Protein AF-A0A8J7TM89-F1 (afdb_monomer_lite)

Sequence (214 aa):
MPKEDEIRRAEAKSESVHSSADGLGSPDIWQQGRDAAKKALTALDDALRPLGDALRAHDQDVLKGPGWAKVALDNEGPSVHKLLAAKPVDSYNCKYYVKACIEGRLPPGDGRHEEIDANYLNAHGYKQLVKGRFEAGDVVLVVNKSGLSPSVYAHAAFVESVLPGSGNIKTLVQKPDAVHPVMRSDLTAFASAYGVTGSQDGKSNFLIVFRKSK

Radius of gyration: 29.87 Å; chains: 1; bounding box: 40×38×122 Å

Secondary structure (DSSP, 8-state):
---S-SGGGTTTSSS------TTS--HHHHHHHHHHHHHHHHHHHHHHHHHHHHHHHHHHHHTTSTTEEE--TTTSSSTHHHHHHTS-GGG--HHHHHHHHHHTSPPSS-SSS----HHHHHHTTEEE-SS----TTPEEEEE--SSSSS-SEEEEEEEEEE-TTT--EEEEEE--SSSS--EEE-HHHHHHHTTB-SS--SSSBEEEEEEE--

pLDDT: mean 80.59, std 17.16, range [37.47, 97.56]

Structure (mmCIF, N/CA/C/O backbone):
data_AF-A0A8J7TM89-F1
#
_entry.id   AF-A0A8J7TM89-F1
#
loop_
_atom_site.group_PDB
_atom_site.id
_atom_site.type_symbol
_atom_site.label_atom_id
_atom_site.label_alt_id
_atom_site.label_comp_id
_atom_site.label_asym_id
_atom_site.label_entity_id
_atom_site.label_seq_id
_atom_site.pdbx_PDB_ins_code
_atom_site.Cartn_x
_atom_site.Cartn_y
_atom_site.Cartn_z
_atom_site.occupancy
_atom_site.B_iso_or_equiv
_atom_site.auth_seq_id
_atom_site.auth_comp_id
_atom_site.auth_asym_id
_atom_site.auth_atom_id
_atom_site.pdbx_PDB_model_num
ATOM 1 N N . MET A 1 1 ? -8.960 3.789 -99.752 1.00 49.53 1 MET A N 1
ATOM 2 C CA . MET A 1 1 ? -7.962 2.824 -99.227 1.00 49.53 1 MET A CA 1
ATOM 3 C C . MET A 1 1 ? -6.590 3.367 -99.597 1.00 49.53 1 MET A C 1
ATOM 5 O O . MET A 1 1 ? -6.421 3.667 -100.773 1.00 49.53 1 MET A O 1
ATOM 9 N N . PRO A 1 2 ? -5.709 3.659 -98.630 1.00 43.00 2 PRO A N 1
ATOM 10 C CA . PRO A 1 2 ? -5.098 2.700 -97.698 1.00 43.00 2 PRO A CA 1
ATOM 11 C C . PRO A 1 2 ? -5.741 2.796 -96.301 1.00 43.00 2 PRO A C 1
ATOM 13 O O . PRO A 1 2 ? -6.201 3.869 -95.937 1.00 43.00 2 PRO A O 1
ATOM 16 N N . LYS A 1 3 ? -6.084 1.703 -95.601 1.00 43.91 3 LYS A N 1
ATOM 17 C CA . LYS A 1 3 ? -5.322 0.520 -95.128 1.00 43.91 3 LYS A CA 1
ATOM 18 C C . LYS A 1 3 ? -4.545 0.830 -93.845 1.00 43.91 3 LYS A C 1
ATOM 20 O O . LYS A 1 3 ? -3.435 1.331 -93.918 1.00 43.91 3 LYS A O 1
ATOM 25 N N . GLU A 1 4 ? -5.212 0.592 -92.712 1.00 47.94 4 GLU A N 1
ATOM 26 C CA . GLU A 1 4 ? -4.834 -0.270 -91.564 1.00 47.94 4 GLU A CA 1
ATOM 27 C C . GLU A 1 4 ? -3.398 -0.268 -90.984 1.00 47.94 4 GLU A C 1
ATOM 29 O O . GLU A 1 4 ? -3.189 -0.867 -89.932 1.00 47.94 4 GLU A O 1
ATOM 34 N N . ASP A 1 5 ? -2.433 0.452 -91.554 1.00 49.44 5 ASP A N 1
ATOM 35 C CA . ASP A 1 5 ? -1.028 0.436 -91.124 1.00 49.44 5 ASP A CA 1
ATOM 36 C C . ASP A 1 5 ? -0.617 1.650 -90.268 1.00 49.44 5 ASP A C 1
ATOM 38 O O . ASP A 1 5 ? 0.465 1.651 -89.683 1.00 49.44 5 ASP A O 1
ATOM 42 N N . GLU A 1 6 ? -1.478 2.662 -90.108 1.00 45.09 6 GLU A N 1
ATOM 43 C CA . GLU A 1 6 ? -1.184 3.821 -89.241 1.00 45.09 6 GLU A CA 1
ATOM 44 C C . GLU A 1 6 ? -1.580 3.622 -87.771 1.00 45.09 6 GLU A C 1
ATOM 46 O O . GLU A 1 6 ? -1.007 4.262 -86.891 1.00 45.09 6 GLU A O 1
ATOM 51 N N . ILE A 1 7 ? -2.486 2.687 -87.466 1.00 44.84 7 ILE A N 1
ATOM 52 C CA . ILE A 1 7 ? -2.909 2.424 -86.077 1.00 44.84 7 ILE A CA 1
ATOM 53 C C . ILE A 1 7 ? -1.894 1.524 -85.348 1.00 44.84 7 ILE A C 1
ATOM 55 O O . ILE A 1 7 ? -1.665 1.681 -84.151 1.00 44.84 7 ILE A O 1
ATOM 59 N N . ARG A 1 8 ? -1.155 0.672 -86.073 1.00 46.56 8 ARG A N 1
ATOM 60 C CA . ARG A 1 8 ? -0.152 -0.236 -85.482 1.00 46.56 8 ARG A CA 1
ATOM 61 C C . ARG A 1 8 ? 1.143 0.438 -85.022 1.00 46.56 8 ARG A C 1
ATOM 63 O O . ARG A 1 8 ? 1.959 -0.205 -84.369 1.00 46.56 8 ARG A O 1
ATOM 70 N N . ARG A 1 9 ? 1.351 1.728 -85.313 1.00 45.62 9 ARG A N 1
ATOM 71 C CA . ARG A 1 9 ? 2.529 2.472 -84.826 1.00 45.62 9 ARG A CA 1
ATOM 72 C C . ARG A 1 9 ? 2.300 3.209 -83.506 1.00 45.62 9 ARG A C 1
ATOM 74 O O . ARG A 1 9 ? 3.269 3.701 -82.930 1.00 45.62 9 ARG A O 1
ATOM 81 N N . ALA A 1 10 ? 1.063 3.248 -83.009 1.00 41.28 10 ALA A N 1
ATOM 82 C CA . ALA A 1 10 ? 0.741 3.814 -81.699 1.00 41.28 10 ALA A CA 1
ATOM 83 C C . ALA A 1 10 ? 0.745 2.764 -80.568 1.00 41.28 10 ALA A C 1
ATOM 85 O O . ALA A 1 10 ? 0.944 3.127 -79.413 1.00 41.28 10 ALA A O 1
ATOM 86 N N . GLU A 1 11 ? 0.618 1.472 -80.886 1.00 43.47 11 GLU A N 1
ATOM 87 C CA . GLU A 1 11 ? 0.545 0.389 -79.885 1.00 43.47 11 GLU A CA 1
ATOM 88 C C . GLU A 1 11 ? 1.912 -0.197 -79.480 1.00 43.47 11 GLU A C 1
ATOM 90 O O . GLU A 1 11 ? 1.993 -1.003 -78.563 1.00 43.47 11 GLU A O 1
ATOM 95 N N . ALA A 1 12 ? 3.016 0.259 -80.083 1.00 42.31 12 ALA A N 1
ATOM 96 C CA . ALA A 1 12 ? 4.380 -0.150 -79.710 1.00 42.31 12 ALA A CA 1
ATOM 97 C C . ALA A 1 12 ? 5.113 0.879 -78.820 1.00 42.31 12 ALA A C 1
ATOM 99 O O . ALA A 1 12 ? 6.342 0.887 -78.747 1.00 42.31 12 ALA A O 1
ATOM 100 N N . LYS A 1 13 ? 4.373 1.781 -78.160 1.00 41.94 13 LYS A N 1
ATOM 101 C CA . LYS A 1 13 ? 4.908 2.711 -77.143 1.00 41.94 13 LYS A CA 1
ATOM 102 C C . LYS A 1 13 ? 4.222 2.605 -75.775 1.00 41.94 13 LYS A C 1
ATOM 104 O O . LYS A 1 13 ? 4.518 3.411 -74.898 1.00 41.94 13 LYS A O 1
ATOM 109 N N . SER A 1 14 ? 3.353 1.614 -75.569 1.00 40.81 14 SER A N 1
ATOM 110 C CA . SER A 1 14 ? 2.650 1.394 -74.295 1.00 40.81 14 SER A CA 1
ATOM 111 C C . SER A 1 14 ? 3.187 0.231 -73.453 1.00 40.81 14 SER A C 1
ATOM 113 O O . SER A 1 14 ? 2.737 0.055 -72.326 1.00 40.81 14 SER A O 1
ATOM 115 N N . GLU A 1 15 ? 4.183 -0.522 -73.923 1.00 44.03 15 GLU A N 1
ATOM 116 C CA . GLU A 1 15 ? 4.828 -1.592 -73.143 1.00 44.03 15 GLU A CA 1
ATOM 117 C C . GLU A 1 15 ? 6.199 -1.155 -72.612 1.00 44.03 15 GLU A C 1
ATOM 119 O O . GLU A 1 15 ? 7.242 -1.624 -73.050 1.00 44.03 15 GLU A O 1
ATOM 124 N N . SER A 1 16 ? 6.204 -0.198 -71.680 1.00 42.16 16 SER A N 1
ATOM 125 C CA . SER A 1 16 ? 7.350 0.071 -70.793 1.00 42.16 16 SER A CA 1
ATOM 126 C C . SER A 1 16 ? 6.952 1.022 -69.657 1.00 42.16 16 SER A C 1
ATOM 128 O O . SER A 1 16 ? 7.638 2.005 -69.383 1.00 42.16 16 SER A O 1
ATOM 130 N N . VAL A 1 17 ? 5.836 0.759 -68.977 1.00 37.84 17 VAL A N 1
ATOM 131 C CA . VAL A 1 17 ? 5.594 1.347 -67.650 1.00 37.84 17 VAL A CA 1
ATOM 132 C C . VAL A 1 17 ? 4.981 0.269 -66.764 1.00 37.84 17 VAL A C 1
ATOM 134 O O . VAL A 1 17 ? 3.782 0.219 -66.505 1.00 37.84 17 VAL A O 1
ATOM 137 N N . HIS A 1 18 ? 5.829 -0.655 -66.329 1.00 37.47 18 HIS A N 1
ATOM 138 C CA . HIS A 1 18 ? 5.595 -1.356 -65.079 1.00 37.47 18 HIS A CA 1
ATOM 139 C C . HIS A 1 18 ? 6.487 -0.742 -64.014 1.00 37.47 18 HIS A C 1
ATOM 141 O O . HIS A 1 18 ? 7.673 -0.525 -64.239 1.00 37.47 18 HIS A O 1
ATOM 147 N N . SER A 1 19 ? 5.866 -0.546 -62.852 1.00 42.25 19 SER A N 1
ATOM 148 C CA . SER A 1 19 ? 6.459 -0.145 -61.584 1.00 42.25 19 SER A CA 1
ATOM 149 C C . SER A 1 19 ? 6.850 1.327 -61.470 1.00 42.25 19 SER A C 1
ATOM 151 O O . SER A 1 19 ? 7.916 1.737 -61.902 1.00 42.25 19 SER A O 1
ATOM 153 N N . SER A 1 20 ? 5.992 2.098 -60.802 1.00 37.72 20 SER A N 1
ATOM 154 C CA . SER A 1 20 ? 6.289 2.516 -59.427 1.00 37.72 20 SER A CA 1
ATOM 155 C C . SER A 1 20 ? 5.023 3.075 -58.788 1.00 37.72 20 SER A C 1
ATOM 157 O O . SER A 1 20 ? 4.584 4.186 -59.073 1.00 37.72 20 SER A O 1
ATOM 159 N N . ALA A 1 21 ? 4.423 2.278 -57.908 1.00 39.44 21 ALA A N 1
ATOM 160 C CA . ALA A 1 21 ? 3.573 2.805 -56.854 1.00 39.44 21 ALA A CA 1
ATOM 161 C C . ALA A 1 21 ? 4.491 3.481 -55.820 1.00 39.44 21 ALA A C 1
ATOM 163 O O . ALA A 1 21 ? 4.794 2.909 -54.776 1.00 39.44 21 ALA A O 1
ATOM 164 N N . ASP A 1 22 ? 4.980 4.678 -56.138 1.00 43.97 22 ASP A N 1
ATOM 165 C CA . ASP A 1 22 ? 5.705 5.521 -55.190 1.00 43.97 22 ASP A CA 1
ATOM 166 C C . ASP A 1 22 ? 4.686 6.190 -54.267 1.00 43.97 22 ASP A C 1
ATOM 168 O O . ASP A 1 22 ? 4.051 7.186 -54.609 1.00 43.97 22 ASP A O 1
ATOM 172 N N . GLY A 1 23 ? 4.475 5.597 -53.094 1.00 46.84 23 GLY A N 1
ATOM 173 C CA . GLY A 1 23 ? 3.558 6.169 -52.106 1.00 46.84 23 GLY A CA 1
ATOM 174 C C . GLY A 1 23 ? 3.409 5.423 -50.785 1.00 46.84 23 GLY A C 1
ATOM 175 O O . GLY A 1 23 ? 2.702 5.902 -49.904 1.00 46.84 23 GLY A O 1
ATOM 176 N N . LEU A 1 24 ? 4.072 4.282 -50.598 1.00 45.47 24 LEU A N 1
ATOM 177 C CA . LEU A 1 24 ? 4.158 3.611 -49.303 1.00 45.47 24 LEU A CA 1
ATOM 178 C C . LEU A 1 24 ? 5.634 3.329 -49.052 1.00 45.47 24 LEU A C 1
ATOM 180 O O . LEU A 1 24 ? 6.206 2.446 -49.683 1.00 45.47 24 LEU A O 1
ATOM 184 N N . GLY A 1 25 ? 6.261 4.146 -48.198 1.00 48.22 25 GLY A N 1
ATOM 185 C CA . GLY A 1 25 ? 7.689 4.049 -47.895 1.00 48.22 25 GLY A CA 1
ATOM 186 C C . GLY A 1 25 ? 8.102 2.602 -47.636 1.00 48.22 25 GLY A C 1
ATOM 187 O O . GLY A 1 25 ? 7.410 1.890 -46.905 1.00 48.22 25 GLY A O 1
ATOM 188 N N . SER A 1 26 ? 9.197 2.176 -48.271 1.00 55.75 26 SER A N 1
ATOM 189 C CA . SER A 1 26 ? 9.676 0.795 -48.238 1.00 55.75 26 SER A CA 1
ATOM 190 C C . SER A 1 26 ? 9.659 0.246 -46.804 1.00 55.75 26 SER A C 1
ATOM 192 O O . SER A 1 26 ? 10.081 0.963 -45.890 1.00 55.75 26 SER A O 1
ATOM 194 N N . PRO A 1 27 ? 9.212 -1.008 -46.577 1.00 59.75 27 PRO A N 1
ATOM 195 C CA . PRO A 1 27 ? 9.182 -1.642 -45.251 1.00 59.75 27 PRO A CA 1
ATOM 196 C C . PRO A 1 27 ? 10.498 -1.488 -44.477 1.00 59.75 27 PRO A C 1
ATOM 198 O O . PRO A 1 27 ? 10.506 -1.374 -43.254 1.00 59.75 27 PRO A O 1
ATOM 201 N N . ASP A 1 28 ? 11.595 -1.410 -45.225 1.00 69.19 28 ASP A N 1
ATOM 202 C CA . ASP A 1 28 ? 12.960 -1.199 -44.766 1.00 69.19 28 ASP A CA 1
ATOM 203 C C . ASP A 1 28 ? 13.174 0.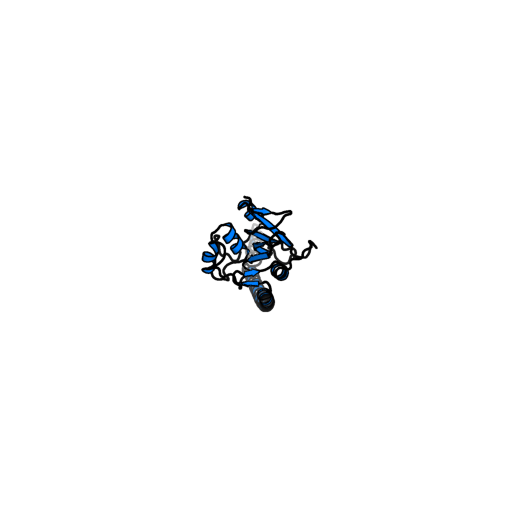160 -44.066 1.00 69.19 28 ASP A C 1
ATOM 205 O O . ASP A 1 28 ? 13.788 0.226 -43.007 1.00 69.19 28 ASP A O 1
ATOM 209 N N . ILE A 1 29 ? 12.580 1.248 -44.571 1.00 70.25 29 ILE A N 1
ATOM 210 C CA . ILE A 1 29 ? 12.703 2.597 -43.983 1.00 70.25 29 ILE A CA 1
ATOM 211 C C . ILE A 1 29 ? 11.944 2.674 -42.652 1.00 70.25 29 ILE A C 1
ATOM 213 O O . ILE A 1 29 ? 12.428 3.247 -41.676 1.00 70.25 29 ILE A O 1
ATOM 217 N N . TRP A 1 30 ? 10.768 2.048 -42.578 1.00 71.44 30 TRP A N 1
ATOM 218 C CA . TRP A 1 30 ? 9.993 1.946 -41.336 1.00 71.44 30 TRP A CA 1
ATOM 219 C C . TRP A 1 30 ? 10.685 1.082 -40.285 1.00 71.44 30 TRP A C 1
ATOM 221 O O . TRP A 1 30 ? 10.582 1.348 -39.084 1.00 71.44 30 TRP A O 1
ATOM 231 N N . GLN A 1 31 ? 11.369 0.032 -40.727 1.00 76.62 31 GLN A N 1
ATOM 232 C CA . GLN A 1 31 ? 12.138 -0.838 -39.853 1.00 76.62 31 GLN A CA 1
ATOM 233 C C . GLN A 1 31 ? 13.376 -0.107 -39.317 1.00 76.62 31 GLN A C 1
ATOM 235 O O . GLN A 1 31 ? 13.551 -0.031 -38.102 1.00 76.62 31 GLN A O 1
ATOM 240 N N . GLN A 1 32 ? 14.131 0.564 -40.190 1.00 79.44 32 GLN A N 1
ATOM 241 C CA . GLN A 1 32 ? 15.268 1.411 -39.820 1.00 79.44 32 GLN A CA 1
ATOM 242 C C . GLN A 1 32 ? 14.864 2.547 -38.870 1.00 79.44 32 GLN A C 1
ATOM 244 O O . GLN A 1 32 ? 15.546 2.791 -37.876 1.00 79.44 32 GLN A O 1
ATOM 249 N N . GLY A 1 33 ? 13.724 3.202 -39.117 1.00 79.69 33 GLY A N 1
ATOM 250 C CA . GLY A 1 33 ? 13.185 4.234 -38.229 1.00 79.69 33 GLY A CA 1
ATOM 251 C C . GLY A 1 33 ? 12.829 3.699 -36.838 1.00 79.69 33 GLY A C 1
ATOM 252 O O . GLY A 1 33 ? 13.154 4.329 -35.830 1.00 79.69 33 GLY A O 1
ATOM 253 N N . ARG A 1 34 ? 12.219 2.507 -36.755 1.00 82.56 34 ARG A N 1
ATOM 254 C CA . ARG A 1 34 ? 11.917 1.844 -35.473 1.00 82.56 34 ARG A CA 1
ATOM 255 C C . ARG A 1 34 ? 13.178 1.427 -34.723 1.00 82.56 34 ARG A C 1
ATOM 257 O O . ARG A 1 34 ? 13.237 1.601 -33.506 1.00 82.56 34 ARG A O 1
ATOM 264 N N . ASP A 1 35 ? 14.177 0.912 -35.425 1.00 87.19 35 ASP A N 1
ATOM 265 C CA . ASP A 1 35 ? 15.433 0.481 -34.814 1.00 87.19 35 ASP A CA 1
ATOM 266 C C . ASP A 1 35 ? 16.258 1.682 -34.327 1.00 87.19 35 ASP A C 1
ATOM 268 O O . ASP A 1 35 ? 16.793 1.658 -33.215 1.00 87.19 35 ASP A O 1
ATOM 272 N N . ALA A 1 36 ? 16.265 2.785 -35.083 1.00 84.69 36 ALA A N 1
ATOM 273 C CA . ALA A 1 36 ? 16.851 4.051 -34.651 1.00 84.69 36 ALA A CA 1
ATOM 274 C C . ALA A 1 36 ? 16.143 4.616 -33.407 1.00 84.69 36 ALA A C 1
ATOM 276 O O . ALA A 1 36 ? 16.811 5.010 -32.449 1.00 84.69 36 ALA A O 1
ATOM 277 N N . ALA A 1 37 ? 14.806 4.594 -33.373 1.00 79.62 37 ALA A N 1
ATOM 278 C CA . ALA A 1 37 ? 14.028 5.037 -32.216 1.00 79.62 37 ALA A CA 1
ATOM 279 C C . ALA A 1 37 ? 14.286 4.170 -30.971 1.00 79.62 37 ALA A C 1
ATOM 281 O O . ALA A 1 37 ? 14.490 4.705 -29.883 1.00 79.62 37 ALA A O 1
ATOM 282 N N . LYS A 1 38 ? 14.352 2.838 -31.117 1.00 83.62 38 LYS A N 1
ATOM 283 C CA . LYS A 1 38 ? 14.725 1.926 -30.020 1.00 83.62 38 LYS A CA 1
ATOM 284 C C . LYS A 1 38 ? 16.124 2.215 -29.489 1.00 83.62 38 LYS A C 1
ATOM 286 O O . LYS A 1 38 ? 16.323 2.245 -28.276 1.00 83.62 38 LYS A O 1
ATOM 291 N N . LYS A 1 39 ? 17.087 2.450 -30.383 1.00 88.00 39 LYS A N 1
ATOM 292 C CA . LYS A 1 39 ? 18.464 2.779 -30.002 1.00 88.00 39 LYS A CA 1
ATOM 293 C C . LYS A 1 39 ? 18.533 4.113 -29.255 1.00 88.00 39 LYS A C 1
ATOM 295 O O . LYS A 1 39 ? 19.221 4.196 -28.244 1.00 88.00 39 LYS A O 1
ATOM 300 N N . ALA A 1 40 ? 17.780 5.117 -29.701 1.00 81.81 40 ALA A N 1
ATOM 301 C CA . ALA A 1 40 ? 17.675 6.407 -29.023 1.00 81.81 40 ALA A CA 1
ATOM 302 C C . ALA A 1 40 ? 17.012 6.288 -27.640 1.00 81.81 40 ALA A C 1
ATOM 304 O O . ALA A 1 40 ? 17.515 6.858 -26.679 1.00 81.81 40 ALA A O 1
ATOM 305 N N . LEU A 1 41 ? 15.935 5.503 -27.517 1.00 81.81 41 LEU A N 1
ATOM 306 C CA . LEU A 1 41 ? 15.286 5.222 -26.231 1.00 81.81 41 LEU A CA 1
ATOM 307 C C . LEU A 1 41 ? 16.215 4.479 -25.267 1.00 81.81 41 LEU A C 1
ATOM 309 O O . LEU A 1 41 ? 16.258 4.814 -24.091 1.00 81.81 41 LEU A O 1
ATOM 313 N N . THR A 1 42 ? 16.990 3.515 -25.768 1.00 84.62 42 THR A N 1
ATOM 314 C CA . THR A 1 42 ? 17.975 2.779 -24.958 1.00 84.62 42 THR A CA 1
ATOM 315 C C . THR A 1 42 ? 19.086 3.710 -24.480 1.00 84.62 42 THR A C 1
ATOM 317 O O . THR A 1 42 ? 19.409 3.723 -23.300 1.00 84.62 42 THR A O 1
ATOM 320 N N . ALA A 1 43 ? 19.617 4.551 -25.372 1.00 83.56 43 ALA A N 1
ATOM 321 C CA . ALA A 1 43 ? 20.631 5.537 -25.013 1.00 83.56 43 ALA A CA 1
ATOM 322 C C . ALA A 1 43 ? 20.103 6.579 -24.012 1.00 83.56 43 ALA A C 1
ATOM 324 O O . ALA A 1 43 ? 20.843 7.016 -23.136 1.00 83.56 43 ALA A O 1
ATOM 325 N N . LEU A 1 44 ? 18.828 6.967 -24.121 1.00 80.00 44 LEU A N 1
ATOM 326 C CA . LEU A 1 44 ? 18.176 7.849 -23.158 1.00 80.00 44 LEU A CA 1
ATOM 327 C C . LEU A 1 44 ? 18.003 7.165 -21.796 1.00 80.00 44 LEU A C 1
ATOM 329 O O . LEU A 1 44 ? 18.285 7.788 -20.779 1.00 80.00 44 LEU A O 1
ATOM 333 N N . ASP A 1 45 ? 17.587 5.897 -21.763 1.00 79.00 45 ASP A N 1
ATOM 334 C CA . ASP A 1 45 ? 17.496 5.117 -20.523 1.00 79.00 45 ASP A CA 1
ATOM 335 C C . ASP A 1 45 ? 18.871 4.968 -19.853 1.00 79.00 45 ASP A C 1
ATOM 337 O O . ASP A 1 45 ? 19.015 5.235 -18.661 1.00 79.00 45 ASP A O 1
ATOM 341 N N . ASP A 1 46 ? 19.910 4.654 -20.633 1.00 81.12 46 ASP A N 1
ATOM 342 C CA . ASP A 1 46 ? 21.298 4.605 -20.163 1.00 81.12 46 ASP A CA 1
ATOM 343 C C . ASP A 1 46 ? 21.766 5.965 -19.618 1.00 81.12 46 ASP A C 1
ATOM 345 O O . ASP A 1 46 ? 22.422 6.017 -18.578 1.00 81.12 46 ASP A O 1
ATOM 349 N N . ALA A 1 47 ? 21.406 7.070 -20.280 1.00 83.94 47 ALA A N 1
ATOM 350 C CA . ALA A 1 47 ? 21.760 8.423 -19.852 1.00 83.94 47 ALA A CA 1
ATOM 351 C C . ALA A 1 47 ? 20.999 8.876 -18.593 1.00 83.94 47 ALA A C 1
ATOM 353 O O . ALA A 1 47 ? 21.536 9.644 -17.794 1.00 83.94 47 ALA A O 1
ATOM 354 N N . LEU A 1 48 ? 19.763 8.407 -18.400 1.00 81.56 48 LEU A N 1
ATOM 355 C CA . LEU A 1 48 ? 18.943 8.700 -17.221 1.00 81.56 48 LEU A CA 1
ATOM 356 C C . LEU A 1 48 ? 19.240 7.763 -16.044 1.00 81.56 48 LEU A C 1
ATOM 358 O O . LEU A 1 48 ? 18.924 8.105 -14.901 1.00 81.56 48 LEU A O 1
ATOM 362 N N . ARG A 1 49 ? 19.875 6.611 -16.286 1.00 78.38 49 ARG A N 1
ATOM 363 C CA . ARG A 1 49 ? 20.210 5.621 -15.255 1.00 78.38 49 ARG A CA 1
ATOM 364 C C . ARG A 1 49 ? 20.983 6.213 -14.068 1.00 78.38 49 ARG A C 1
ATOM 366 O O . ARG A 1 49 ? 20.530 5.971 -12.953 1.00 78.38 49 ARG A O 1
ATOM 373 N N . PRO A 1 50 ? 22.029 7.050 -14.242 1.00 79.88 50 PRO A N 1
ATOM 374 C CA . PRO A 1 50 ? 22.750 7.654 -13.119 1.00 79.88 50 PRO A CA 1
ATOM 375 C C . PRO A 1 50 ? 21.885 8.595 -12.275 1.00 79.88 50 PRO A C 1
ATOM 377 O O . PRO A 1 50 ? 22.033 8.640 -11.058 1.00 79.88 50 PRO A O 1
ATOM 380 N N . LEU A 1 51 ? 20.958 9.330 -12.901 1.00 71.56 51 LEU A N 1
ATOM 381 C CA . LEU A 1 51 ? 20.001 10.171 -12.178 1.00 71.56 51 LEU A CA 1
ATOM 382 C C . LEU A 1 51 ? 19.021 9.300 -11.384 1.00 71.56 51 LEU A C 1
ATOM 384 O O . LEU A 1 51 ? 18.760 9.571 -10.214 1.00 71.56 51 LEU A O 1
ATOM 388 N N . GLY A 1 52 ? 18.527 8.223 -11.999 1.00 67.19 52 GLY A N 1
ATOM 389 C CA . GLY A 1 52 ? 17.713 7.218 -11.321 1.00 67.19 52 GLY A CA 1
ATOM 390 C C . GLY A 1 52 ? 18.449 6.555 -10.154 1.00 67.19 52 GLY A C 1
ATOM 391 O O . GLY A 1 52 ? 17.850 6.341 -9.106 1.00 67.19 52 GLY A O 1
ATOM 392 N N . ASP A 1 53 ? 19.743 6.269 -10.299 1.00 66.75 53 ASP A N 1
ATOM 393 C CA . ASP A 1 53 ? 20.588 5.702 -9.245 1.00 66.75 53 ASP A CA 1
ATOM 394 C C . ASP A 1 53 ? 20.844 6.696 -8.109 1.00 66.75 53 ASP A C 1
ATOM 396 O O . ASP A 1 53 ? 20.769 6.311 -6.946 1.00 66.75 53 ASP A O 1
ATOM 400 N N . ALA A 1 54 ? 21.077 7.973 -8.419 1.00 64.00 54 ALA A N 1
ATOM 401 C CA . ALA A 1 54 ? 21.252 9.024 -7.418 1.00 64.00 54 ALA A CA 1
ATOM 402 C C . ALA A 1 54 ? 19.965 9.282 -6.617 1.00 64.00 54 ALA A C 1
ATOM 404 O O . ALA A 1 54 ? 20.018 9.397 -5.392 1.00 64.00 54 ALA A O 1
ATOM 405 N N . LEU A 1 55 ? 18.808 9.313 -7.288 1.00 60.25 55 LEU A N 1
ATOM 406 C CA . LEU A 1 55 ? 17.500 9.400 -6.629 1.00 60.25 55 LEU A CA 1
ATOM 407 C C . LEU A 1 55 ? 17.248 8.171 -5.750 1.00 60.25 55 LEU A C 1
ATOM 409 O O . LEU A 1 55 ? 16.902 8.318 -4.583 1.00 60.25 55 LEU A O 1
ATOM 413 N N . ARG A 1 56 ? 17.529 6.963 -6.262 1.00 59.94 56 ARG A N 1
ATOM 414 C CA . ARG A 1 56 ? 17.447 5.725 -5.473 1.00 59.94 56 ARG A CA 1
ATOM 415 C C . ARG A 1 56 ? 18.352 5.767 -4.245 1.00 59.94 56 ARG A C 1
ATOM 417 O O . ARG A 1 56 ? 17.910 5.357 -3.181 1.00 59.94 56 ARG A O 1
ATOM 424 N N . ALA A 1 57 ? 19.593 6.233 -4.381 1.00 59.28 57 ALA A N 1
ATOM 425 C CA . ALA A 1 57 ? 20.549 6.337 -3.280 1.00 59.28 57 ALA A CA 1
ATOM 426 C C . ALA A 1 57 ? 20.062 7.307 -2.195 1.00 59.28 57 ALA A C 1
ATOM 428 O O . ALA A 1 57 ? 20.090 6.961 -1.017 1.00 59.28 57 ALA A O 1
ATOM 429 N N . HIS A 1 58 ? 19.546 8.470 -2.597 1.00 58.94 58 HIS A N 1
ATOM 430 C CA . HIS A 1 58 ? 18.915 9.422 -1.686 1.00 58.94 58 HIS A CA 1
ATOM 431 C C . HIS A 1 58 ? 17.702 8.804 -0.966 1.00 58.94 58 HIS A C 1
ATOM 433 O O . HIS A 1 58 ? 17.580 8.908 0.255 1.00 58.94 58 HIS A O 1
ATOM 439 N N . ASP A 1 59 ? 16.840 8.091 -1.693 1.00 57.66 59 ASP A N 1
ATOM 440 C CA . ASP A 1 59 ? 15.683 7.405 -1.112 1.00 57.66 59 ASP A CA 1
ATOM 441 C C . ASP A 1 59 ? 16.104 6.276 -0.150 1.00 57.66 59 ASP A C 1
ATOM 443 O O . ASP A 1 59 ? 15.459 6.075 0.882 1.00 57.66 59 ASP A O 1
ATOM 447 N N . GLN A 1 60 ? 17.224 5.581 -0.409 1.00 60.25 60 GLN A N 1
ATOM 448 C CA . GLN A 1 60 ? 17.759 4.575 0.519 1.00 60.25 60 GLN A CA 1
ATOM 449 C C . GLN A 1 60 ? 18.142 5.168 1.877 1.00 60.25 60 GLN A C 1
ATOM 451 O O . GLN A 1 60 ? 18.017 4.477 2.889 1.00 60.25 60 GLN A O 1
ATOM 456 N N . ASP A 1 61 ? 18.619 6.411 1.921 1.00 63.56 61 ASP A N 1
ATOM 457 C CA . ASP A 1 61 ? 18.993 7.064 3.177 1.00 63.56 61 ASP A CA 1
ATOM 458 C C . ASP A 1 61 ? 17.755 7.475 3.981 1.00 63.56 61 ASP A C 1
ATOM 460 O O . ASP A 1 61 ? 17.720 7.287 5.201 1.00 63.56 61 ASP A O 1
ATOM 464 N N . VAL A 1 62 ? 16.689 7.922 3.306 1.00 62.22 62 VAL A N 1
ATOM 465 C CA . VAL A 1 62 ? 15.396 8.217 3.953 1.00 62.22 62 VAL A CA 1
ATOM 466 C C . VAL A 1 62 ? 14.813 6.961 4.609 1.00 62.22 62 VAL A C 1
ATOM 468 O O . VAL A 1 62 ? 14.301 7.028 5.727 1.00 62.22 62 VAL A O 1
ATOM 471 N N . LEU A 1 63 ? 14.952 5.802 3.958 1.00 73.44 63 LEU A N 1
ATOM 472 C CA . LEU A 1 63 ? 14.456 4.506 4.441 1.00 73.44 63 LEU A CA 1
ATOM 473 C C . LEU A 1 63 ? 15.354 3.842 5.506 1.00 73.44 63 LEU A C 1
ATOM 475 O O . LEU A 1 63 ? 15.006 2.781 6.034 1.00 73.44 63 LEU A O 1
ATOM 479 N N . LYS A 1 64 ? 16.490 4.464 5.844 1.00 71.12 64 LYS A N 1
ATOM 480 C CA . LYS A 1 64 ? 17.396 4.082 6.946 1.00 71.12 64 LYS A CA 1
ATOM 481 C C . LYS A 1 64 ? 17.348 5.067 8.123 1.00 71.12 64 LYS A C 1
ATOM 483 O O . LYS A 1 64 ? 18.033 4.854 9.123 1.00 71.12 64 LYS A O 1
ATOM 488 N N . GLY A 1 65 ? 16.567 6.143 8.006 1.00 73.94 65 GLY A N 1
ATOM 489 C CA . GLY A 1 65 ? 16.443 7.191 9.016 1.00 73.94 65 GLY A CA 1
ATOM 490 C C . GLY A 1 65 ? 15.541 6.825 10.206 1.00 73.94 65 GLY A C 1
ATOM 491 O O . GLY A 1 65 ? 14.935 5.749 10.242 1.00 73.94 65 GLY A O 1
ATOM 492 N N . PRO A 1 66 ? 15.422 7.727 11.198 1.00 86.00 66 PRO A N 1
ATOM 493 C CA . PRO A 1 66 ? 14.527 7.551 12.337 1.00 86.00 66 PRO A CA 1
ATOM 494 C C . PRO A 1 66 ? 13.094 7.227 11.904 1.00 86.00 66 PRO A C 1
ATOM 496 O O . PRO A 1 66 ? 12.581 7.792 10.940 1.00 86.00 66 PRO A O 1
ATOM 499 N N . GLY A 1 67 ? 12.448 6.325 12.640 1.00 90.75 67 GLY A N 1
ATOM 500 C CA . GLY A 1 67 ? 11.076 5.907 12.364 1.00 90.75 67 GLY A CA 1
ATOM 501 C C . GLY A 1 67 ? 10.952 4.724 11.405 1.00 90.75 67 GLY A C 1
ATOM 502 O O . GLY A 1 67 ? 9.845 4.218 11.280 1.00 90.75 67 GLY A O 1
ATOM 503 N N . TRP A 1 68 ? 12.042 4.235 10.795 1.00 94.00 68 TRP A N 1
ATOM 504 C CA . TRP A 1 68 ? 12.070 3.009 9.985 1.00 94.00 68 TRP A CA 1
ATOM 505 C C . TRP A 1 68 ? 12.704 1.827 10.728 1.00 94.00 68 TRP A C 1
ATOM 507 O O . TRP A 1 68 ? 13.698 1.972 11.437 1.00 94.00 68 TRP A O 1
ATOM 517 N N . ALA A 1 69 ? 12.152 0.628 10.538 1.00 92.81 69 ALA A N 1
ATOM 518 C CA . ALA A 1 69 ? 12.704 -0.615 11.074 1.00 92.81 69 ALA A CA 1
ATOM 519 C C . ALA A 1 69 ? 12.465 -1.787 10.115 1.00 92.81 69 ALA A C 1
ATOM 521 O O . ALA A 1 69 ? 11.384 -1.929 9.553 1.00 92.81 69 ALA A O 1
ATOM 522 N N . LYS A 1 70 ? 13.453 -2.670 9.947 1.00 92.38 70 LYS A N 1
ATOM 523 C CA . LYS A 1 70 ? 13.278 -3.901 9.161 1.00 92.38 70 LYS A CA 1
ATOM 524 C C . LYS A 1 70 ? 12.310 -4.856 9.863 1.00 92.38 70 LYS A C 1
ATOM 526 O O . LYS A 1 70 ? 12.399 -5.028 11.076 1.00 92.38 70 LYS A O 1
ATOM 531 N N . VAL A 1 71 ? 11.438 -5.515 9.097 1.00 93.81 71 VAL A N 1
ATOM 532 C CA . VAL A 1 71 ? 10.570 -6.588 9.608 1.00 93.81 71 VAL A CA 1
ATOM 533 C C . VAL A 1 71 ? 11.237 -7.945 9.397 1.00 93.81 71 VAL A C 1
ATOM 535 O O . VAL A 1 71 ? 11.641 -8.283 8.280 1.00 93.81 71 VAL A O 1
ATOM 538 N N . ALA A 1 72 ? 11.342 -8.743 10.460 1.00 92.50 72 ALA A N 1
ATOM 539 C CA . ALA A 1 72 ? 11.795 -10.127 10.371 1.00 92.50 72 ALA A CA 1
ATOM 540 C C . ALA A 1 72 ? 10.638 -11.034 9.917 1.00 92.50 72 ALA A C 1
ATOM 542 O O . ALA A 1 72 ? 9.917 -11.599 10.737 1.00 92.50 72 ALA A O 1
ATOM 543 N N . LEU A 1 73 ? 10.454 -11.166 8.598 1.00 91.69 73 LEU A N 1
ATOM 544 C CA . LEU A 1 73 ? 9.321 -11.885 7.993 1.00 91.69 73 LEU A CA 1
ATOM 545 C C . LEU A 1 73 ? 9.159 -13.347 8.460 1.00 91.69 73 LEU A C 1
ATOM 547 O O . LEU A 1 73 ? 8.044 -13.860 8.490 1.00 91.69 73 LEU A O 1
ATOM 551 N N . ASP A 1 74 ? 10.233 -14.018 8.869 1.00 89.12 74 ASP A N 1
ATOM 552 C CA . ASP A 1 74 ? 10.152 -15.401 9.363 1.00 89.12 74 ASP A CA 1
ATOM 553 C C . ASP A 1 74 ? 9.493 -15.521 10.748 1.00 89.12 74 ASP A C 1
ATOM 555 O O . ASP A 1 74 ? 8.972 -16.584 11.102 1.00 89.12 74 ASP A O 1
ATOM 559 N N . ASN A 1 75 ? 9.487 -14.426 11.516 1.00 87.06 75 ASN A N 1
ATOM 560 C CA . ASN A 1 75 ? 9.178 -14.424 12.947 1.00 87.06 75 ASN A CA 1
ATOM 561 C C . ASN A 1 75 ? 8.056 -13.452 13.342 1.00 87.06 75 ASN A C 1
ATOM 563 O O . ASN A 1 75 ? 7.501 -13.574 14.432 1.00 87.06 75 ASN A O 1
ATOM 567 N N . GLU A 1 76 ? 7.721 -12.487 12.487 1.00 84.88 76 GLU A N 1
ATOM 568 C CA . GLU A 1 76 ? 6.774 -11.411 12.785 1.00 84.88 76 GLU A CA 1
ATOM 569 C C . GLU A 1 76 ? 5.649 -11.343 11.750 1.00 84.88 76 GLU A C 1
ATOM 571 O O . GLU A 1 76 ? 5.880 -11.556 10.562 1.00 84.88 76 GLU A O 1
ATOM 576 N N . GLY A 1 77 ? 4.454 -10.928 12.183 1.00 86.38 77 GLY A N 1
ATOM 577 C CA . GLY A 1 77 ? 3.351 -10.538 11.300 1.00 86.38 77 GLY A CA 1
ATOM 578 C C . GLY A 1 77 ? 2.441 -11.684 10.826 1.00 86.38 77 GLY A C 1
ATOM 579 O O . GLY A 1 77 ? 2.393 -12.746 11.453 1.00 86.38 77 GLY A O 1
ATOM 580 N N . PRO A 1 78 ? 1.637 -11.459 9.767 1.00 89.00 78 PRO A N 1
ATOM 581 C CA . PRO A 1 78 ? 0.700 -12.449 9.242 1.00 89.00 78 PRO A CA 1
ATOM 582 C C . PRO A 1 78 ? 1.409 -13.676 8.662 1.00 89.00 78 PRO A C 1
ATOM 584 O O . PRO A 1 78 ? 2.556 -13.616 8.228 1.00 89.00 78 PRO A O 1
ATOM 587 N N . SER A 1 79 ? 0.682 -14.793 8.569 1.00 89.38 79 SER A N 1
ATOM 588 C CA . SER A 1 79 ? 1.200 -16.072 8.059 1.00 89.38 79 SER A CA 1
ATOM 589 C C . SER A 1 79 ? 1.862 -15.971 6.678 1.00 89.38 79 SER A C 1
ATOM 591 O O . SER A 1 79 ? 2.816 -16.698 6.401 1.00 89.38 79 SER A O 1
ATOM 593 N N . VAL A 1 80 ? 1.403 -15.044 5.828 1.00 93.19 80 VAL A N 1
ATOM 594 C CA . VAL A 1 80 ? 1.963 -14.810 4.490 1.00 93.19 80 VAL A CA 1
ATOM 595 C C . VAL A 1 80 ? 3.405 -14.289 4.516 1.00 93.19 80 VAL A C 1
ATOM 597 O O . VAL A 1 80 ? 4.123 -14.451 3.532 1.00 93.19 80 VAL A O 1
ATOM 600 N N . HIS A 1 81 ? 3.874 -13.715 5.630 1.00 95.06 81 HIS A N 1
ATOM 601 C CA . HIS A 1 81 ? 5.248 -13.227 5.745 1.00 95.06 81 HIS A CA 1
ATOM 602 C C . HIS A 1 81 ? 6.281 -14.335 5.530 1.00 95.06 81 HIS A C 1
ATOM 604 O O . HIS A 1 81 ? 7.240 -14.121 4.796 1.00 95.06 81 HIS A O 1
ATOM 610 N N . LYS A 1 82 ? 6.037 -15.549 6.038 1.00 93.31 82 LYS A N 1
ATOM 611 C CA . LYS A 1 82 ? 6.920 -16.703 5.791 1.00 93.31 82 LYS A CA 1
ATOM 612 C C . LYS A 1 82 ? 7.003 -17.073 4.308 1.00 93.31 82 LYS A C 1
ATOM 614 O O . LYS A 1 82 ? 8.054 -17.480 3.826 1.00 93.31 82 LYS A O 1
ATOM 619 N N . LEU A 1 83 ? 5.908 -16.899 3.564 1.00 92.94 83 LEU A N 1
ATOM 620 C CA . LEU A 1 83 ? 5.896 -17.122 2.115 1.00 92.94 83 LEU A CA 1
ATOM 621 C C . LEU A 1 83 ? 6.680 -16.028 1.374 1.00 92.94 83 LEU A C 1
ATOM 623 O O . LEU A 1 83 ? 7.362 -16.310 0.393 1.00 92.94 83 LEU A O 1
ATOM 627 N N . LEU A 1 84 ? 6.600 -14.783 1.848 1.00 93.25 84 LEU A N 1
ATOM 628 C CA . LEU A 1 84 ? 7.345 -13.650 1.295 1.00 93.25 84 LEU A CA 1
ATOM 629 C C . LEU A 1 84 ? 8.838 -13.688 1.643 1.00 93.25 84 LEU A C 1
ATOM 631 O O . LEU A 1 84 ? 9.643 -13.233 0.835 1.00 93.25 84 LEU A O 1
ATOM 635 N N . ALA A 1 85 ? 9.217 -14.246 2.795 1.00 92.69 85 ALA A N 1
ATOM 636 C CA . ALA A 1 85 ? 10.611 -14.420 3.204 1.00 92.69 85 ALA A CA 1
ATOM 637 C C . ALA A 1 85 ? 11.394 -15.322 2.237 1.00 92.69 85 ALA A C 1
ATOM 639 O O . ALA A 1 85 ? 12.579 -15.104 1.999 1.00 92.69 85 ALA A O 1
ATOM 640 N N . ALA A 1 86 ? 10.710 -16.292 1.623 1.00 91.25 86 ALA A N 1
ATOM 641 C CA . ALA A 1 86 ? 11.278 -17.174 0.608 1.00 91.25 86 ALA A CA 1
ATOM 642 C C . ALA A 1 86 ? 11.364 -16.538 -0.796 1.00 91.25 86 ALA A C 1
ATOM 644 O O . ALA A 1 86 ? 11.955 -17.134 -1.698 1.00 91.25 86 ALA A O 1
ATOM 645 N N . LYS A 1 87 ? 10.772 -15.354 -1.021 1.00 90.44 87 LYS A N 1
ATOM 646 C CA . LYS A 1 87 ? 10.845 -14.656 -2.313 1.00 90.44 87 LYS A CA 1
ATOM 647 C C . LYS A 1 87 ? 12.060 -13.722 -2.375 1.00 90.44 87 LYS A C 1
ATOM 649 O O . LYS A 1 87 ? 12.361 -13.049 -1.389 1.00 90.44 87 LYS A O 1
ATOM 654 N N . PRO A 1 88 ? 12.700 -13.576 -3.553 1.00 91.19 88 PRO A N 1
ATOM 655 C CA . PRO A 1 88 ? 13.693 -12.528 -3.769 1.00 91.19 88 PRO A CA 1
ATOM 656 C C . PRO A 1 88 ? 13.111 -11.144 -3.465 1.00 91.19 88 PRO A C 1
ATOM 658 O O . PRO A 1 88 ? 11.982 -10.839 -3.861 1.00 91.19 88 PRO A O 1
ATOM 661 N N . VAL A 1 89 ? 13.876 -10.301 -2.771 1.00 88.75 89 VAL A N 1
ATOM 662 C CA . VAL A 1 89 ? 13.426 -8.972 -2.315 1.00 88.75 89 VAL A CA 1
ATOM 663 C C . VAL A 1 89 ? 13.002 -8.067 -3.480 1.00 88.75 89 VAL A C 1
ATOM 665 O O . VAL A 1 89 ? 12.084 -7.265 -3.333 1.00 88.75 89 VAL A O 1
ATOM 668 N N . ASP A 1 90 ? 13.621 -8.218 -4.644 1.00 88.25 90 ASP A N 1
ATOM 669 C CA . ASP A 1 90 ? 13.381 -7.437 -5.862 1.00 88.25 90 ASP A CA 1
ATOM 670 C C . ASP A 1 90 ? 12.301 -8.006 -6.790 1.00 88.25 90 ASP A C 1
ATOM 672 O O . ASP A 1 90 ? 12.009 -7.433 -7.847 1.00 88.25 90 ASP A O 1
ATOM 676 N N . SER A 1 91 ? 11.677 -9.109 -6.376 1.00 90.88 91 SER A N 1
ATOM 677 C CA . SER A 1 91 ? 10.627 -9.788 -7.136 1.00 90.88 91 SER A CA 1
ATOM 678 C C . SER A 1 91 ? 9.213 -9.319 -6.800 1.00 90.88 91 SER A C 1
ATOM 680 O O . SER A 1 91 ? 8.258 -9.886 -7.312 1.00 90.88 91 SER A O 1
ATOM 682 N N . TYR A 1 92 ? 9.025 -8.336 -5.916 1.00 93.44 92 TYR A N 1
ATOM 683 C CA . TYR A 1 92 ? 7.687 -7.825 -5.620 1.00 93.44 92 TYR A CA 1
ATOM 684 C C . TYR A 1 92 ? 7.680 -6.380 -5.125 1.00 93.44 92 TYR A C 1
ATOM 686 O O . TYR A 1 92 ? 8.667 -5.879 -4.580 1.00 93.44 92 TYR A O 1
ATOM 694 N N . ASN A 1 93 ? 6.541 -5.714 -5.317 1.00 93.12 93 ASN A N 1
ATOM 695 C CA . ASN A 1 93 ? 6.320 -4.322 -4.934 1.00 93.12 93 ASN A CA 1
ATOM 696 C C . ASN A 1 93 ? 5.383 -4.182 -3.709 1.00 93.12 93 ASN A C 1
ATOM 698 O O . ASN A 1 93 ? 4.888 -5.166 -3.150 1.00 93.12 93 ASN A O 1
ATOM 702 N N . CYS A 1 94 ? 5.131 -2.938 -3.287 1.00 94.94 94 CYS A N 1
ATOM 703 C CA . CYS A 1 94 ? 4.217 -2.601 -2.189 1.00 94.94 94 CYS A CA 1
ATOM 704 C C . CYS A 1 94 ? 2.798 -3.151 -2.366 1.00 94.94 94 CYS A C 1
ATOM 706 O O . CYS A 1 94 ? 2.197 -3.645 -1.413 1.00 94.94 94 CYS A O 1
ATOM 708 N N . LYS A 1 95 ? 2.267 -3.103 -3.587 1.00 94.25 95 LYS A N 1
ATOM 709 C CA . LYS A 1 95 ? 0.895 -3.502 -3.905 1.00 94.25 95 LYS A CA 1
ATOM 710 C C . LYS A 1 95 ? 0.759 -5.017 -3.828 1.00 94.25 95 LYS A C 1
ATOM 712 O O . LYS A 1 95 ? -0.168 -5.500 -3.188 1.00 94.25 95 LYS A O 1
ATOM 717 N N . TYR A 1 96 ? 1.732 -5.763 -4.349 1.00 95.25 96 TYR A N 1
ATOM 718 C CA . TYR A 1 96 ? 1.793 -7.216 -4.197 1.00 95.25 96 TYR A CA 1
ATOM 719 C C . TYR A 1 96 ? 1.888 -7.642 -2.734 1.00 95.25 96 TYR A C 1
ATOM 721 O O . TYR A 1 96 ? 1.154 -8.533 -2.313 1.00 95.25 96 TYR A O 1
ATOM 729 N N . TYR A 1 97 ? 2.742 -6.983 -1.942 1.00 95.81 97 TYR A N 1
ATOM 730 C CA . TYR A 1 97 ? 2.821 -7.228 -0.501 1.00 95.81 97 TYR A CA 1
ATOM 731 C C . TYR A 1 97 ? 1.449 -7.051 0.172 1.00 95.81 97 TYR A C 1
ATOM 733 O O . TYR A 1 97 ? 0.985 -7.938 0.889 1.00 95.81 97 TYR A O 1
ATOM 741 N N . VAL A 1 98 ? 0.759 -5.942 -0.115 1.00 96.06 98 VAL A N 1
ATOM 742 C CA . VAL A 1 98 ? -0.570 -5.679 0.447 1.00 96.06 98 VAL A CA 1
ATOM 743 C C . VAL A 1 98 ? -1.594 -6.720 -0.019 1.00 96.06 98 VAL A C 1
ATOM 745 O O . VAL A 1 98 ? -2.320 -7.273 0.805 1.00 96.06 98 VAL A O 1
ATOM 748 N N . LYS A 1 99 ? -1.636 -7.062 -1.310 1.00 95.38 99 LYS A N 1
ATOM 749 C CA . LYS A 1 99 ? -2.535 -8.111 -1.815 1.00 95.38 99 LYS A CA 1
ATOM 750 C C . LYS A 1 99 ? -2.269 -9.453 -1.143 1.00 95.38 99 LYS A C 1
ATOM 752 O O . LYS A 1 99 ? -3.219 -10.108 -0.726 1.00 95.38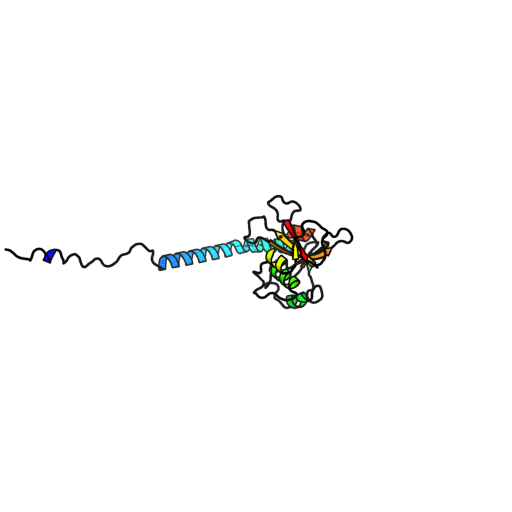 99 LYS A O 1
ATOM 757 N N . ALA A 1 100 ? -1.004 -9.814 -0.938 1.00 95.31 100 ALA A N 1
ATOM 758 C CA . ALA A 1 100 ? -0.639 -11.053 -0.268 1.00 95.31 100 ALA A CA 1
ATOM 759 C C . ALA A 1 100 ? -1.185 -11.123 1.167 1.00 95.31 100 ALA A C 1
ATOM 761 O O . ALA A 1 100 ? -1.725 -12.145 1.591 1.00 95.31 100 ALA A O 1
ATOM 762 N N . CYS A 1 101 ? -1.108 -10.014 1.900 1.00 95.25 101 CYS A N 1
ATOM 763 C CA . CYS A 1 101 ? -1.680 -9.895 3.239 1.00 95.25 101 CYS A CA 1
ATOM 764 C C . CYS A 1 101 ? -3.221 -9.907 3.240 1.00 95.25 101 CYS A C 1
ATOM 766 O O . CYS A 1 101 ? -3.811 -10.521 4.126 1.00 95.25 101 CYS A O 1
ATOM 768 N N . ILE A 1 102 ? -3.878 -9.296 2.246 1.00 95.19 102 ILE A N 1
ATOM 769 C CA . ILE A 1 102 ? -5.346 -9.339 2.087 1.00 95.19 102 ILE A CA 1
ATOM 770 C C . ILE A 1 102 ? -5.832 -10.763 1.793 1.00 95.19 102 ILE A C 1
ATOM 772 O O . ILE A 1 102 ? -6.796 -11.231 2.401 1.00 95.19 102 ILE A O 1
ATOM 776 N N . GLU A 1 103 ? -5.179 -11.436 0.846 1.00 93.88 103 GLU A N 1
ATOM 777 C CA . GLU A 1 103 ? -5.562 -12.766 0.363 1.00 93.88 103 GLU A CA 1
ATOM 778 C C . GLU A 1 103 ? -5.107 -13.887 1.312 1.00 93.88 103 GLU A C 1
ATOM 780 O O . GLU A 1 103 ? -5.600 -15.010 1.219 1.00 93.88 103 GLU A O 1
ATOM 785 N N . GLY A 1 104 ? -4.153 -13.609 2.207 1.00 94.19 104 GLY A N 1
ATOM 786 C CA . GLY A 1 104 ? -3.534 -14.605 3.088 1.00 94.19 104 GLY A CA 1
ATOM 787 C C . GLY A 1 104 ? -2.647 -15.616 2.350 1.00 94.19 104 GLY A C 1
ATOM 788 O O . GLY A 1 104 ? -2.273 -16.643 2.915 1.00 94.19 104 GLY A O 1
ATOM 789 N N . ARG A 1 105 ? -2.318 -15.343 1.085 1.00 94.94 105 ARG A N 1
ATOM 790 C CA . ARG A 1 105 ? -1.504 -16.179 0.192 1.00 94.94 105 ARG A CA 1
ATOM 791 C C . ARG A 1 105 ? -0.776 -15.298 -0.814 1.00 94.94 105 ARG A C 1
ATOM 793 O O . ARG A 1 105 ? -1.138 -14.144 -0.995 1.00 94.94 105 ARG A O 1
ATOM 800 N N . LEU A 1 106 ? 0.225 -15.842 -1.496 1.00 93.69 106 LEU A N 1
ATOM 801 C CA . LEU A 1 106 ? 0.900 -15.127 -2.577 1.00 93.69 106 LEU A CA 1
ATOM 802 C C . LEU A 1 106 ? -0.055 -14.958 -3.782 1.00 93.69 106 LEU A C 1
ATOM 804 O O . LEU A 1 106 ? -0.591 -15.969 -4.253 1.00 93.69 106 LEU A O 1
ATOM 808 N N . PRO A 1 107 ? -0.294 -13.724 -4.270 1.00 91.12 107 PRO A N 1
ATOM 809 C CA . PRO A 1 107 ? -1.060 -13.499 -5.489 1.00 91.12 107 PRO A CA 1
ATOM 810 C C . PRO A 1 107 ? -0.377 -14.157 -6.698 1.00 91.12 107 PRO A C 1
ATOM 812 O O . PRO A 1 107 ? 0.851 -14.272 -6.725 1.00 91.12 107 PRO A O 1
ATOM 815 N N . PRO A 1 108 ? -1.138 -14.600 -7.710 1.00 85.12 108 PRO A N 1
ATOM 816 C CA . PRO A 1 108 ? -0.549 -15.063 -8.961 1.00 85.12 108 PRO A CA 1
ATOM 817 C C . PRO A 1 108 ? 0.124 -13.895 -9.698 1.00 85.12 108 PRO A C 1
ATOM 819 O O . PRO A 1 108 ? -0.411 -12.792 -9.710 1.00 85.12 108 PRO A O 1
ATOM 822 N N . GLY A 1 109 ? 1.264 -14.143 -10.350 1.00 82.19 109 GLY A N 1
ATOM 823 C CA . GLY A 1 109 ? 1.969 -13.140 -11.156 1.00 82.19 109 GLY A CA 1
ATOM 824 C C . GLY A 1 109 ? 3.439 -12.957 -10.782 1.00 82.19 109 GLY A C 1
ATOM 825 O O . GLY A 1 109 ? 3.990 -13.689 -9.957 1.00 82.19 109 GLY A O 1
ATOM 826 N N . ASP A 1 110 ? 4.081 -11.980 -11.426 1.00 75.88 110 ASP A N 1
ATOM 827 C CA . ASP A 1 110 ? 5.503 -11.669 -11.235 1.00 75.88 110 ASP A CA 1
ATOM 828 C C . ASP A 1 110 ? 5.782 -10.828 -9.980 1.00 75.88 110 ASP A C 1
ATOM 830 O O . ASP A 1 110 ? 6.928 -10.741 -9.560 1.00 75.88 110 ASP A O 1
ATOM 834 N N . GLY A 1 111 ? 4.739 -10.230 -9.393 1.00 82.19 111 GLY A N 1
ATOM 835 C CA . GLY A 1 111 ? 4.739 -9.384 -8.201 1.00 82.19 111 GLY A CA 1
ATOM 836 C C . GLY A 1 111 ? 5.320 -7.979 -8.350 1.00 82.19 111 GLY A C 1
ATOM 837 O O . GLY A 1 111 ? 5.055 -7.120 -7.503 1.00 82.19 111 GLY A O 1
ATOM 838 N N . ARG A 1 112 ? 6.092 -7.703 -9.403 1.00 80.25 112 ARG A N 1
ATOM 839 C CA . ARG A 1 112 ? 6.792 -6.421 -9.586 1.00 80.25 112 ARG A CA 1
ATOM 840 C C . ARG A 1 112 ? 5.905 -5.357 -10.230 1.00 80.25 112 ARG A C 1
ATOM 842 O O . ARG A 1 112 ? 6.049 -4.178 -9.902 1.00 80.25 112 ARG A O 1
ATOM 849 N N . HIS A 1 113 ? 4.962 -5.776 -11.070 1.00 80.56 113 HIS A N 1
ATOM 850 C CA . HIS A 1 113 ? 4.034 -4.895 -11.791 1.00 80.56 113 HIS A CA 1
ATOM 851 C C . HIS A 1 113 ? 2.609 -4.951 -11.235 1.00 80.56 113 HIS A C 1
ATOM 853 O O . HIS A 1 113 ? 1.656 -4.558 -11.902 1.00 80.56 113 HIS A O 1
ATOM 859 N N . GLU A 1 114 ? 2.460 -5.470 -10.017 1.00 83.00 114 GLU A N 1
ATOM 860 C CA . GLU A 1 114 ? 1.158 -5.628 -9.391 1.00 83.00 114 GLU A CA 1
ATOM 861 C C . GLU A 1 114 ? 0.509 -4.274 -9.124 1.00 83.00 114 GLU A C 1
ATOM 863 O O . GLU A 1 114 ? 1.181 -3.354 -8.655 1.00 83.00 114 GLU A O 1
ATOM 868 N N . GLU A 1 115 ? -0.801 -4.195 -9.346 1.00 89.62 115 GLU A N 1
ATOM 869 C CA . GLU A 1 115 ? -1.619 -3.026 -9.055 1.00 89.62 115 GLU A CA 1
ATOM 870 C C . GLU A 1 115 ? -2.711 -3.349 -8.032 1.00 89.62 115 GLU A C 1
ATOM 872 O O . GLU A 1 115 ? -3.222 -4.470 -7.935 1.00 89.62 115 GLU A O 1
ATOM 877 N N . ILE A 1 116 ? -3.072 -2.334 -7.250 1.00 89.81 116 ILE A N 1
ATOM 878 C CA . ILE A 1 116 ? -4.176 -2.389 -6.298 1.00 89.81 116 ILE A CA 1
ATOM 879 C C . ILE A 1 116 ? -4.965 -1.092 -6.395 1.00 89.81 116 ILE A C 1
ATOM 881 O O . ILE A 1 116 ? -4.387 -0.008 -6.456 1.00 89.81 116 ILE A O 1
ATOM 885 N N . ASP A 1 117 ? -6.286 -1.208 -6.406 1.00 90.25 117 ASP A N 1
ATOM 886 C CA . ASP A 1 117 ? -7.191 -0.073 -6.477 1.00 90.25 117 ASP A CA 1
ATOM 887 C C . ASP A 1 117 ? -8.388 -0.237 -5.532 1.00 90.25 117 ASP A C 1
ATOM 889 O O . ASP A 1 117 ? -8.550 -1.240 -4.826 1.00 90.25 117 ASP A O 1
ATOM 893 N N . ALA A 1 118 ? -9.248 0.780 -5.515 1.00 90.56 118 ALA A N 1
ATOM 894 C CA . ALA A 1 118 ? -10.466 0.760 -4.719 1.00 90.56 118 ALA A CA 1
ATOM 895 C C . ALA A 1 118 ? -11.416 -0.389 -5.108 1.00 90.56 118 ALA A C 1
ATOM 897 O O . ALA A 1 118 ? -12.122 -0.902 -4.241 1.00 90.56 118 ALA A O 1
ATOM 898 N N . ASN A 1 119 ? -11.454 -0.811 -6.377 1.00 92.94 119 ASN A N 1
ATOM 899 C CA . ASN A 1 119 ? -12.332 -1.895 -6.829 1.00 92.94 119 ASN A CA 1
ATOM 900 C C . ASN A 1 119 ? -11.878 -3.238 -6.261 1.00 92.94 119 ASN A C 1
ATOM 902 O O . ASN A 1 119 ? -12.689 -3.979 -5.704 1.00 92.94 119 ASN A O 1
ATOM 906 N N . TYR A 1 120 ? -10.577 -3.514 -6.334 1.00 94.75 120 TYR A N 1
ATOM 907 C CA . TYR A 1 120 ? -9.970 -4.695 -5.745 1.00 94.75 120 TYR A CA 1
ATOM 908 C C . TYR A 1 120 ? -10.234 -4.762 -4.238 1.00 94.75 120 TYR A C 1
ATOM 910 O O . TYR A 1 120 ? -10.670 -5.798 -3.729 1.00 94.75 120 TYR A O 1
ATOM 918 N N . LEU A 1 121 ? -10.014 -3.651 -3.527 1.00 96.31 121 LEU A N 1
ATOM 919 C CA . LEU A 1 121 ? -10.260 -3.568 -2.088 1.00 96.31 121 LEU A CA 1
ATOM 920 C C . LEU A 1 121 ? -11.737 -3.832 -1.766 1.00 96.31 121 LEU A C 1
ATOM 922 O O . LEU A 1 121 ? -12.040 -4.684 -0.930 1.00 96.31 121 LEU A O 1
ATOM 926 N N . ASN A 1 122 ? -12.657 -3.195 -2.491 1.00 95.62 122 ASN A N 1
ATOM 927 C CA . ASN A 1 122 ? -14.093 -3.430 -2.343 1.00 95.62 122 ASN A CA 1
ATOM 928 C C . ASN A 1 122 ? -14.488 -4.895 -2.570 1.00 95.62 122 ASN A C 1
ATOM 930 O O . ASN A 1 122 ? -15.288 -5.424 -1.796 1.00 95.62 122 ASN A O 1
ATOM 934 N N . ALA A 1 123 ? -13.922 -5.552 -3.585 1.00 96.00 123 ALA A N 1
ATOM 935 C CA . ALA A 1 123 ? -14.171 -6.965 -3.872 1.00 96.00 123 ALA A CA 1
ATOM 936 C C . ALA A 1 123 ? -13.680 -7.895 -2.747 1.00 96.00 123 ALA A C 1
ATOM 938 O O . ALA A 1 123 ? -14.264 -8.951 -2.524 1.00 96.00 123 ALA A O 1
ATOM 939 N N . HIS A 1 124 ? -12.664 -7.472 -1.991 1.00 96.06 124 HIS A N 1
ATOM 940 C CA . HIS A 1 124 ? -12.135 -8.192 -0.827 1.00 96.06 124 HIS A CA 1
ATOM 941 C C . HIS A 1 124 ? -12.749 -7.727 0.504 1.00 96.06 124 HIS A C 1
ATOM 943 O O . HIS A 1 124 ? -12.202 -7.985 1.578 1.00 96.06 124 HIS A O 1
ATOM 949 N N . GLY A 1 125 ? -13.890 -7.034 0.448 1.00 96.25 125 GLY A N 1
ATOM 950 C CA . GLY A 1 125 ? -14.645 -6.606 1.625 1.00 96.25 125 GLY A CA 1
ATOM 951 C C . GLY A 1 125 ? -14.092 -5.359 2.314 1.00 96.25 125 GLY A C 1
ATOM 952 O O . GLY A 1 125 ? -14.581 -4.989 3.380 1.00 96.25 125 GLY A O 1
ATOM 953 N N . TYR A 1 126 ? -13.109 -4.677 1.731 1.00 97.00 126 TYR A N 1
ATOM 954 C CA . TYR A 1 126 ? -12.569 -3.436 2.274 1.00 97.00 126 TYR A CA 1
ATOM 955 C C . TYR A 1 126 ? -13.386 -2.225 1.812 1.00 97.00 126 TYR A C 1
ATOM 957 O O . TYR A 1 126 ? -13.707 -2.087 0.634 1.00 97.00 126 TYR A O 1
ATOM 965 N N . LYS A 1 127 ? -13.706 -1.315 2.732 1.00 95.38 127 LYS A N 1
ATOM 966 C CA . LYS A 1 127 ? -14.449 -0.078 2.463 1.00 95.38 127 LYS A CA 1
ATOM 967 C C . LYS A 1 127 ? -13.617 1.135 2.825 1.00 95.38 127 LYS A C 1
ATOM 969 O O . LYS A 1 127 ? -12.959 1.151 3.863 1.00 95.38 127 LYS A O 1
ATOM 974 N N . GLN A 1 128 ? -13.654 2.150 1.967 1.00 94.50 128 GLN A N 1
ATOM 975 C CA . GLN A 1 128 ? -12.933 3.392 2.208 1.00 94.50 128 GLN A CA 1
ATOM 976 C C . GLN A 1 128 ? -13.490 4.089 3.453 1.00 94.50 128 GLN A C 1
ATOM 978 O O . GLN A 1 128 ? -14.696 4.312 3.574 1.00 94.50 128 GLN A O 1
ATOM 983 N N . LEU A 1 129 ? -12.600 4.462 4.364 1.00 92.25 129 LEU A N 1
ATOM 984 C CA . LEU A 1 129 ? -12.922 5.276 5.522 1.00 92.25 129 LEU A CA 1
ATOM 985 C C . LEU A 1 129 ? -13.039 6.738 5.088 1.00 92.25 129 LEU A C 1
ATOM 987 O O . LEU A 1 129 ? -12.096 7.321 4.557 1.00 92.25 129 LEU A O 1
ATOM 991 N N . VAL A 1 130 ? -14.205 7.336 5.335 1.00 81.12 130 VAL A N 1
ATOM 992 C CA . VAL A 1 130 ? -14.440 8.768 5.083 1.00 81.12 130 VAL A CA 1
ATOM 993 C C . VAL A 1 130 ? -14.017 9.601 6.294 1.00 81.12 130 VAL A C 1
ATOM 995 O O . VAL A 1 130 ? -13.429 10.668 6.145 1.00 81.12 130 VAL A O 1
ATOM 998 N N . LYS A 1 131 ? -14.304 9.102 7.503 1.00 74.25 131 LYS A N 1
ATOM 999 C CA . LYS A 1 131 ? -13.895 9.654 8.801 1.00 74.25 131 LYS A CA 1
ATOM 1000 C C . LYS A 1 131 ? -13.830 8.515 9.814 1.00 74.25 131 LYS A C 1
ATOM 1002 O O . LYS A 1 131 ? -14.639 7.593 9.743 1.00 74.25 131 LYS A O 1
ATOM 1007 N N . GLY A 1 132 ? -12.920 8.596 10.776 1.00 71.06 132 GLY A N 1
ATOM 1008 C CA . GLY A 1 132 ? -12.856 7.623 11.862 1.00 71.06 132 GLY A CA 1
ATOM 1009 C C . GLY A 1 132 ? -11.461 7.472 12.446 1.00 71.06 132 GLY A C 1
ATOM 1010 O O . GLY A 1 132 ? -10.500 8.060 11.961 1.00 71.06 132 GLY A O 1
ATOM 1011 N N . ARG A 1 133 ? -11.382 6.673 13.509 1.00 86.69 133 ARG A N 1
ATOM 1012 C CA . ARG A 1 133 ? -10.123 6.186 14.080 1.00 86.69 133 ARG A CA 1
ATOM 1013 C C . ARG A 1 133 ? -9.611 5.025 13.238 1.00 86.69 133 ARG A C 1
ATOM 1015 O O . ARG A 1 133 ? -10.434 4.245 12.758 1.00 86.69 133 ARG A O 1
ATOM 1022 N N . PHE A 1 134 ? -8.300 4.899 13.079 1.00 93.50 134 PHE A N 1
ATOM 1023 C CA . PHE A 1 134 ? -7.675 3.780 12.376 1.00 93.50 134 PHE A CA 1
ATOM 1024 C C . PHE A 1 134 ? -7.645 2.525 13.253 1.00 93.50 134 PHE A C 1
ATOM 1026 O O . PHE A 1 134 ? -7.748 2.605 14.481 1.00 93.50 134 PHE A O 1
ATOM 1033 N N . GLU A 1 135 ? -7.499 1.369 12.617 1.00 94.56 135 GLU A N 1
ATOM 1034 C CA . GLU A 1 135 ? -7.398 0.062 13.261 1.00 94.56 135 GLU A CA 1
ATOM 1035 C C . GLU A 1 135 ? -6.276 -0.761 12.617 1.00 94.56 135 GLU A C 1
ATOM 1037 O O . GLU A 1 135 ? -5.910 -0.559 11.458 1.00 94.56 135 GLU A O 1
ATOM 1042 N N . ALA A 1 136 ? -5.721 -1.704 13.382 1.00 94.06 136 ALA A N 1
ATOM 1043 C CA . ALA A 1 136 ? -4.788 -2.681 12.836 1.00 94.06 136 ALA A CA 1
ATOM 1044 C C . ALA A 1 136 ? -5.479 -3.508 11.738 1.00 94.06 136 ALA A C 1
ATOM 1046 O O . ALA A 1 136 ? -6.606 -3.971 11.915 1.00 94.06 136 ALA A O 1
ATOM 1047 N N . GLY A 1 137 ? -4.798 -3.694 10.610 1.00 94.06 137 GLY A N 1
ATOM 1048 C CA . GLY A 1 137 ? -5.342 -4.351 9.423 1.00 94.06 137 GLY A CA 1
ATOM 1049 C C . GLY A 1 137 ? -6.032 -3.413 8.428 1.00 94.06 137 GLY A C 1
ATOM 1050 O O . GLY A 1 137 ? -6.443 -3.882 7.364 1.00 94.06 137 GLY A O 1
ATOM 1051 N N . ASP A 1 138 ? -6.134 -2.112 8.719 1.00 96.62 138 ASP A N 1
ATOM 1052 C CA . ASP A 1 138 ? -6.508 -1.124 7.705 1.00 96.62 138 ASP A CA 1
ATOM 1053 C C . ASP A 1 138 ? -5.443 -1.061 6.594 1.00 96.62 138 ASP A C 1
ATOM 1055 O O . ASP A 1 138 ? -4.241 -1.179 6.846 1.00 96.62 138 ASP A O 1
ATOM 1059 N N . VAL A 1 139 ? -5.884 -0.837 5.357 1.00 97.31 139 VAL A N 1
ATOM 1060 C CA . VAL A 1 139 ? -5.018 -0.657 4.185 1.00 97.31 139 VAL A CA 1
ATOM 1061 C C . VAL A 1 139 ? -4.922 0.823 3.855 1.00 97.31 139 VAL A C 1
ATOM 1063 O O . VAL A 1 139 ? -5.939 1.490 3.675 1.00 97.31 139 VAL A O 1
ATOM 1066 N N . VAL A 1 140 ? -3.702 1.329 3.725 1.00 95.81 140 VAL A N 1
ATOM 1067 C CA . VAL A 1 140 ? -3.413 2.704 3.314 1.00 95.81 140 VAL A CA 1
ATOM 1068 C C . VAL A 1 140 ? -2.961 2.702 1.861 1.00 95.81 140 VAL A C 1
ATOM 1070 O O . VAL A 1 140 ? -2.025 1.985 1.511 1.00 95.81 140 VAL A O 1
ATOM 1073 N N . LEU A 1 141 ? -3.586 3.535 1.030 1.00 94.69 141 LEU A N 1
ATOM 1074 C CA . LEU A 1 141 ? -3.104 3.851 -0.312 1.00 94.69 141 LEU A CA 1
ATOM 1075 C C . LEU A 1 141 ? -2.649 5.309 -0.367 1.00 94.69 141 LEU A C 1
ATOM 1077 O O . LEU A 1 141 ? -3.360 6.213 0.080 1.00 94.69 141 LEU A O 1
ATOM 1081 N N . VAL A 1 142 ? -1.479 5.534 -0.958 1.00 92.62 142 VAL A N 1
ATOM 1082 C CA . VAL A 1 142 ? -0.974 6.870 -1.282 1.00 92.62 142 VAL A CA 1
ATOM 1083 C C . VAL A 1 142 ? -1.470 7.232 -2.672 1.00 92.62 142 VAL A C 1
ATOM 1085 O O . VAL A 1 142 ? -1.038 6.640 -3.661 1.00 92.62 142 VAL A O 1
ATOM 1088 N N . VAL A 1 143 ? -2.381 8.195 -2.758 1.00 89.44 143 VAL A N 1
ATOM 1089 C CA . VAL A 1 143 ? -2.893 8.691 -4.037 1.00 89.44 143 VAL A CA 1
ATOM 1090 C C . VAL A 1 143 ? -1.861 9.617 -4.662 1.00 89.44 143 VAL A C 1
ATOM 1092 O O . VAL A 1 143 ? -1.441 10.597 -4.044 1.00 89.44 143 VAL A O 1
ATOM 1095 N N . ASN A 1 144 ? -1.476 9.308 -5.896 1.00 84.50 144 ASN A N 1
ATOM 1096 C CA . ASN A 1 144 ? -0.540 10.101 -6.667 1.00 84.50 144 ASN A CA 1
ATOM 1097 C C . ASN A 1 144 ? -1.249 11.320 -7.271 1.00 84.50 144 ASN A C 1
ATOM 1099 O O . ASN A 1 144 ? -2.114 11.183 -8.138 1.00 84.50 144 ASN A O 1
ATOM 1103 N N . LYS A 1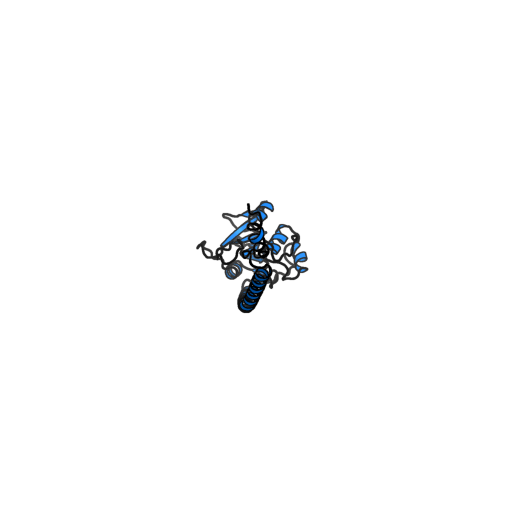 145 ? -0.875 12.519 -6.824 1.00 76.12 145 LYS A N 1
ATOM 1104 C CA . LYS A 1 145 ? -1.352 13.793 -7.395 1.00 76.12 145 LYS A CA 1
ATOM 1105 C C . LYS A 1 145 ? -0.270 14.551 -8.156 1.00 76.12 145 LYS A C 1
ATOM 1107 O O . LYS A 1 145 ? -0.594 15.505 -8.854 1.00 76.12 145 LYS A O 1
ATOM 1112 N N . SER A 1 146 ? 0.981 14.092 -8.085 1.00 63.88 146 SER A N 1
ATOM 1113 C CA . SER A 1 146 ? 2.121 14.752 -8.729 1.00 63.88 146 SER A CA 1
ATOM 1114 C C . SER A 1 146 ? 2.051 14.746 -10.264 1.00 63.88 146 SER A C 1
ATOM 1116 O O . SER A 1 146 ? 2.746 15.525 -10.906 1.00 63.88 146 SER A O 1
ATOM 1118 N N . GLY A 1 147 ? 1.231 13.873 -10.869 1.00 57.50 147 GLY A N 1
ATOM 1119 C CA . GLY A 1 147 ? 1.077 13.759 -12.327 1.00 57.50 147 GLY A CA 1
ATOM 1120 C C . GLY A 1 147 ? 2.290 13.163 -13.053 1.00 57.50 147 GLY A C 1
ATOM 1121 O O . GLY A 1 147 ? 2.255 13.016 -14.269 1.00 57.50 147 GLY A O 1
ATOM 1122 N N . LEU A 1 148 ? 3.347 12.791 -12.321 1.00 52.88 148 LEU A N 1
ATOM 1123 C CA . LEU A 1 148 ? 4.612 12.283 -12.868 1.00 52.88 148 LEU A CA 1
ATOM 1124 C C . LEU A 1 148 ? 4.626 10.765 -13.106 1.00 52.88 148 LEU A C 1
ATOM 1126 O O . LEU A 1 148 ? 5.575 10.243 -13.681 1.00 52.88 148 LEU A O 1
ATOM 1130 N N . SER A 1 149 ? 3.594 10.042 -12.666 1.00 62.22 149 SER A N 1
ATOM 1131 C CA . SER A 1 149 ? 3.467 8.598 -12.883 1.00 62.22 149 SER A CA 1
ATOM 1132 C C . SER A 1 149 ? 2.047 8.250 -13.333 1.00 62.22 149 SER A C 1
ATOM 1134 O O . SER A 1 149 ? 1.092 8.832 -12.813 1.00 62.22 149 SER A O 1
ATOM 1136 N N . PRO A 1 150 ? 1.894 7.298 -14.276 1.00 62.75 150 PRO A N 1
ATOM 1137 C CA . PRO A 1 150 ? 0.586 6.856 -14.754 1.00 62.75 150 PRO A CA 1
ATOM 1138 C C . PRO A 1 150 ? -0.197 6.074 -13.689 1.00 62.75 150 PRO A C 1
ATOM 1140 O O . PRO A 1 150 ? -1.405 5.896 -13.824 1.00 62.75 150 PRO A O 1
ATOM 1143 N N . SER A 1 151 ? 0.469 5.607 -12.626 1.00 75.81 151 SER A N 1
ATOM 1144 C CA . SER A 1 151 ? -0.192 4.899 -11.533 1.00 75.81 151 SER A CA 1
ATOM 1145 C C . SER A 1 151 ? -0.957 5.874 -10.641 1.00 75.81 151 SER A C 1
ATOM 1147 O O . SER A 1 151 ? -0.365 6.777 -10.041 1.00 75.81 151 SER A O 1
ATOM 1149 N N . VAL A 1 152 ? -2.263 5.630 -10.492 1.00 84.12 152 VAL A N 1
ATOM 1150 C CA . VAL A 1 152 ? -3.163 6.383 -9.597 1.00 84.12 152 VAL A CA 1
ATOM 1151 C C . VAL A 1 152 ? -2.688 6.314 -8.145 1.00 84.12 152 VAL A C 1
ATOM 1153 O O . VAL A 1 152 ? -2.796 7.293 -7.407 1.00 84.12 152 VAL A O 1
ATOM 1156 N N . TYR A 1 153 ? -2.133 5.174 -7.736 1.00 89.25 153 TYR A N 1
ATOM 1157 C CA . TYR A 1 153 ? -1.615 4.967 -6.388 1.00 89.25 153 TYR A CA 1
ATOM 1158 C C . TYR A 1 153 ? -0.095 4.824 -6.428 1.00 89.25 153 TYR A C 1
ATOM 1160 O O . TYR A 1 153 ? 0.438 3.910 -7.061 1.00 89.25 153 TYR A O 1
ATOM 1168 N N . ALA A 1 154 ? 0.611 5.735 -5.764 1.00 89.31 154 ALA A N 1
ATOM 1169 C CA . ALA A 1 154 ? 2.070 5.720 -5.696 1.00 89.31 154 ALA A CA 1
ATOM 1170 C C . ALA A 1 154 ? 2.585 4.606 -4.772 1.00 89.31 154 ALA A C 1
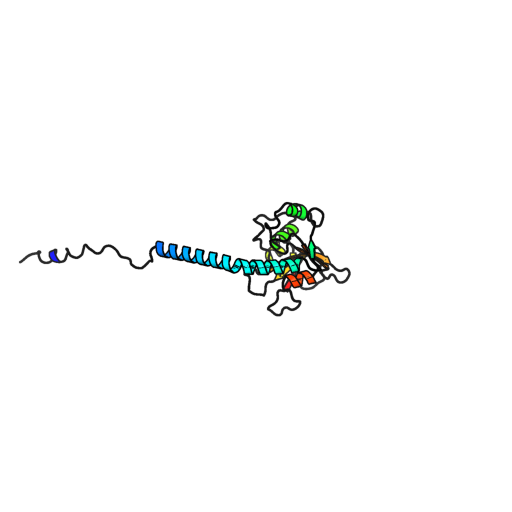ATOM 1172 O O . ALA A 1 154 ? 3.643 4.034 -5.021 1.00 89.31 154 ALA A O 1
ATOM 1173 N N . HIS A 1 155 ? 1.836 4.290 -3.712 1.00 93.94 155 HIS A N 1
ATOM 1174 C CA . HIS A 1 155 ? 2.268 3.340 -2.693 1.00 93.94 155 HIS A CA 1
ATOM 1175 C C . HIS A 1 155 ? 1.091 2.701 -1.946 1.00 93.94 155 HIS A C 1
ATOM 1177 O O . HIS A 1 155 ? -0.004 3.267 -1.910 1.00 93.94 155 HIS A O 1
ATOM 1183 N N . ALA A 1 156 ? 1.333 1.545 -1.323 1.00 95.88 156 ALA A N 1
ATOM 1184 C CA . ALA A 1 156 ? 0.365 0.834 -0.494 1.00 95.88 156 ALA A CA 1
ATOM 1185 C C . ALA A 1 156 ? 1.027 0.264 0.774 1.00 95.88 156 ALA A C 1
ATOM 1187 O O . ALA A 1 156 ? 2.144 -0.246 0.714 1.00 95.88 156 ALA A O 1
ATOM 1188 N N . ALA A 1 157 ? 0.330 0.329 1.908 1.00 97.25 157 ALA A N 1
ATOM 1189 C CA . ALA A 1 157 ? 0.818 -0.153 3.201 1.00 97.25 157 ALA A CA 1
ATOM 1190 C C . ALA A 1 157 ? -0.314 -0.722 4.067 1.00 97.25 157 ALA A C 1
ATOM 1192 O O . ALA A 1 157 ? -1.492 -0.445 3.833 1.00 97.25 157 ALA A O 1
ATOM 1193 N N . PHE A 1 158 ? 0.053 -1.484 5.096 1.00 96.25 158 PHE A N 1
ATOM 1194 C CA . PHE A 1 158 ? -0.859 -1.941 6.144 1.00 96.25 158 PHE A CA 1
ATOM 1195 C C . PHE A 1 158 ? -0.648 -1.165 7.435 1.00 96.25 158 PHE A C 1
ATOM 1197 O O . PHE A 1 158 ? 0.488 -1.007 7.872 1.00 96.25 158 PHE A O 1
ATOM 1204 N N . VAL A 1 159 ? -1.732 -0.760 8.092 1.00 96.44 159 VAL A N 1
ATOM 1205 C CA . VAL A 1 159 ? -1.682 -0.309 9.485 1.00 96.44 159 VAL A CA 1
ATOM 1206 C C . VAL A 1 159 ? -1.448 -1.531 10.362 1.00 96.44 159 VAL A C 1
ATOM 1208 O O . VAL A 1 159 ? -2.301 -2.409 10.465 1.00 96.44 159 VAL A O 1
ATOM 1211 N N . GLU A 1 160 ? -0.288 -1.602 10.998 1.00 95.69 160 GLU A N 1
ATOM 1212 C CA . GLU A 1 160 ? 0.037 -2.696 11.911 1.00 95.69 160 GLU A CA 1
ATOM 1213 C C . GLU A 1 160 ? -0.453 -2.391 13.325 1.00 95.69 160 GLU A C 1
ATOM 1215 O O . GLU A 1 160 ? -1.006 -3.260 13.997 1.00 95.69 160 GLU A O 1
ATOM 1220 N N . SER A 1 161 ? -0.273 -1.151 13.782 1.00 95.38 161 SER A N 1
ATOM 1221 C CA . SER A 1 161 ? -0.724 -0.741 15.105 1.00 95.38 161 SER A CA 1
ATOM 1222 C C . SER A 1 161 ? -1.148 0.721 15.151 1.00 95.38 161 SER A C 1
ATOM 1224 O O . SER A 1 161 ? -0.733 1.556 14.342 1.00 95.38 161 SER A O 1
ATOM 1226 N N . VAL A 1 162 ? -1.975 1.034 16.146 1.00 96.12 162 VAL A N 1
ATOM 1227 C CA . VAL A 1 162 ? -2.493 2.378 16.402 1.00 96.12 162 VAL A CA 1
ATOM 1228 C C . VAL A 1 162 ? -2.181 2.813 17.827 1.00 96.12 162 VAL A C 1
ATOM 1230 O O . VAL A 1 162 ? -1.998 1.989 18.726 1.00 96.12 162 VAL A O 1
ATOM 1233 N N . LEU A 1 163 ? -2.100 4.124 18.040 1.00 92.81 163 LEU A N 1
ATOM 1234 C CA . LEU A 1 163 ? -1.928 4.706 19.362 1.00 92.81 163 LEU A CA 1
ATOM 1235 C C . LEU A 1 163 ? -3.190 4.450 20.205 1.00 92.81 163 LEU A C 1
ATOM 1237 O O . LEU A 1 163 ? -4.298 4.771 19.754 1.00 92.81 163 LEU A O 1
ATOM 1241 N N . PRO A 1 164 ? -3.049 3.908 21.432 1.00 89.81 164 PRO A N 1
ATOM 1242 C CA . PRO A 1 164 ? -4.180 3.710 22.329 1.00 89.81 164 PRO A CA 1
ATOM 1243 C C . PRO A 1 164 ? -4.951 5.014 22.570 1.00 89.81 164 PRO A C 1
ATOM 1245 O O . PRO A 1 164 ? -4.368 6.087 22.712 1.00 89.81 164 PRO A O 1
ATOM 1248 N N . GLY A 1 165 ? -6.280 4.927 22.613 1.00 88.06 165 GLY A N 1
ATOM 1249 C CA . GLY A 1 165 ? -7.163 6.066 22.877 1.00 88.06 165 GLY A CA 1
ATOM 1250 C C . GLY A 1 165 ? -7.444 6.948 21.657 1.00 88.06 165 GLY A C 1
ATOM 1251 O O . GLY A 1 165 ? -8.613 7.158 21.337 1.00 88.06 165 GLY A O 1
ATOM 1252 N N . SER A 1 166 ? -6.416 7.435 20.953 1.00 88.06 166 SER A N 1
ATOM 1253 C CA . SER A 1 166 ? -6.613 8.290 19.768 1.00 88.06 166 SER A CA 1
ATOM 1254 C C . SER A 1 166 ? -7.006 7.493 18.526 1.00 88.06 166 SER A C 1
ATOM 1256 O O . SER A 1 166 ? -7.807 7.970 17.725 1.00 88.06 166 SER A O 1
ATOM 1258 N N . GLY A 1 167 ? -6.474 6.274 18.378 1.00 89.25 167 GLY A N 1
ATOM 1259 C CA . GLY A 1 167 ? -6.615 5.481 17.159 1.00 89.25 167 GLY A CA 1
ATOM 1260 C C . GLY A 1 167 ? -5.868 6.079 15.965 1.00 89.25 167 GLY A C 1
ATOM 1261 O O . GLY A 1 167 ? -6.192 5.769 14.823 1.00 89.25 167 GLY A O 1
ATOM 1262 N N . ASN A 1 168 ? -4.887 6.951 16.212 1.00 91.25 168 ASN A N 1
ATOM 1263 C CA . ASN A 1 168 ? -3.972 7.420 15.175 1.00 91.25 168 ASN A CA 1
ATOM 1264 C C . ASN A 1 168 ? -3.000 6.300 14.798 1.00 91.25 168 ASN A C 1
ATOM 1266 O O . ASN A 1 168 ? -2.605 5.513 15.659 1.00 91.25 168 ASN A O 1
ATOM 1270 N N . ILE A 1 169 ? -2.583 6.246 13.532 1.00 93.12 169 ILE A N 1
ATOM 1271 C CA . ILE A 1 169 ? -1.593 5.270 13.064 1.00 93.12 169 ILE A CA 1
ATOM 1272 C C . ILE A 1 169 ? -0.313 5.431 13.885 1.00 93.12 169 ILE A C 1
ATOM 1274 O O . ILE A 1 169 ? 0.247 6.524 13.967 1.00 93.12 169 ILE A O 1
ATOM 1278 N N . LYS A 1 170 ? 0.130 4.330 14.496 1.00 94.25 170 LYS A N 1
ATOM 1279 C CA . LYS A 1 170 ? 1.411 4.253 15.197 1.00 94.25 170 LYS A CA 1
ATOM 1280 C C . LYS A 1 170 ? 2.464 3.648 14.281 1.00 94.25 170 LYS A C 1
ATOM 1282 O O . LYS A 1 170 ? 3.527 4.236 14.130 1.00 94.25 170 LYS A O 1
ATOM 1287 N N . THR A 1 171 ? 2.159 2.498 13.677 1.00 96.38 171 THR A N 1
ATOM 1288 C CA . THR A 1 171 ? 3.064 1.818 12.747 1.00 96.38 171 THR A CA 1
ATOM 1289 C C . THR A 1 171 ? 2.350 1.352 11.488 1.00 96.38 171 THR A C 1
ATOM 1291 O O . THR A 1 171 ? 1.201 0.900 11.525 1.00 96.38 171 THR A O 1
ATOM 1294 N N . LEU A 1 172 ? 3.068 1.458 10.377 1.00 97.56 172 LEU A N 1
ATOM 1295 C CA . LEU A 1 172 ? 2.737 0.922 9.067 1.00 97.56 172 LEU A CA 1
ATOM 1296 C C . LEU A 1 172 ? 3.749 -0.168 8.715 1.00 97.56 172 LEU A C 1
ATOM 1298 O O . LEU A 1 172 ? 4.904 -0.078 9.131 1.00 97.56 172 LEU A O 1
ATOM 1302 N N . VAL A 1 173 ? 3.324 -1.183 7.965 1.00 97.31 173 VAL A N 1
ATOM 1303 C CA . VAL A 1 173 ? 4.217 -2.188 7.374 1.00 97.31 173 VAL A CA 1
ATOM 1304 C C . VAL A 1 173 ? 4.002 -2.256 5.866 1.00 97.31 173 VAL A C 1
ATOM 1306 O O . VAL A 1 173 ? 2.865 -2.329 5.387 1.00 97.31 173 VAL A O 1
ATOM 1309 N N . GLN A 1 174 ? 5.108 -2.242 5.122 1.00 96.06 174 GLN A N 1
ATOM 1310 C CA . GLN A 1 174 ? 5.120 -2.105 3.670 1.00 96.06 174 GLN A CA 1
ATOM 1311 C C . GLN A 1 174 ? 6.414 -2.628 3.044 1.00 96.06 174 GLN A C 1
ATOM 1313 O O . GLN A 1 174 ? 7.461 -2.703 3.684 1.00 96.06 174 GLN A O 1
ATOM 1318 N N . LYS A 1 175 ? 6.363 -2.913 1.743 1.00 94.94 175 LYS A N 1
ATOM 1319 C CA . LYS A 1 175 ? 7.551 -3.047 0.894 1.00 94.94 175 LYS A CA 1
ATOM 1320 C C . LYS A 1 175 ? 7.844 -1.675 0.276 1.00 94.94 175 LYS A C 1
ATOM 1322 O O . LYS A 1 175 ? 7.075 -1.276 -0.593 1.00 94.94 175 LYS A O 1
ATOM 1327 N N . PRO A 1 176 ? 8.880 -0.934 0.704 1.00 91.38 176 PRO A N 1
ATOM 1328 C CA . PRO A 1 176 ? 8.967 0.490 0.396 1.00 91.38 176 PRO A CA 1
ATOM 1329 C C . PRO A 1 176 ? 9.321 0.775 -1.071 1.00 91.38 176 PRO A C 1
ATOM 1331 O O . PRO A 1 176 ? 8.786 1.717 -1.648 1.00 91.38 176 PRO A O 1
ATOM 1334 N N . ASP A 1 177 ? 10.158 -0.062 -1.685 1.00 86.31 177 ASP A N 1
ATOM 1335 C CA . ASP A 1 177 ? 10.568 0.023 -3.090 1.00 86.31 177 ASP A CA 1
ATOM 1336 C C . ASP A 1 177 ? 10.964 -1.367 -3.622 1.00 86.31 177 ASP A C 1
ATOM 1338 O O . ASP A 1 177 ? 10.561 -2.372 -3.045 1.00 86.31 177 ASP A O 1
ATOM 1342 N N . ALA A 1 178 ? 11.727 -1.462 -4.716 1.00 83.19 178 ALA A N 1
ATOM 1343 C CA . ALA A 1 178 ? 12.188 -2.739 -5.264 1.00 83.19 178 ALA A CA 1
ATOM 1344 C C . ALA A 1 178 ? 13.385 -3.349 -4.509 1.00 83.19 178 ALA A C 1
ATOM 1346 O O . ALA A 1 178 ? 13.557 -4.558 -4.543 1.00 83.19 178 ALA A O 1
ATOM 1347 N N . VAL A 1 179 ? 14.199 -2.574 -3.796 1.00 84.88 179 VAL A N 1
ATOM 1348 C CA . VAL A 1 179 ? 15.514 -3.038 -3.309 1.00 84.88 179 VAL A CA 1
ATOM 1349 C C . VAL A 1 179 ? 15.549 -3.310 -1.808 1.00 84.88 179 VAL A C 1
ATOM 1351 O O . VAL A 1 179 ? 16.288 -4.183 -1.359 1.00 84.88 179 VAL A O 1
ATOM 1354 N N . HIS A 1 180 ? 14.727 -2.624 -1.023 1.00 89.44 180 HIS A N 1
ATOM 1355 C CA . HIS A 1 180 ? 14.657 -2.834 0.419 1.00 89.44 180 HIS A CA 1
ATOM 1356 C C . HIS A 1 180 ? 13.686 -3.963 0.773 1.00 89.44 180 HIS A C 1
ATOM 1358 O O . HIS A 1 180 ? 12.712 -4.177 0.050 1.00 89.44 180 HIS A O 1
ATOM 1364 N N . PRO A 1 181 ? 13.904 -4.693 1.881 1.00 92.38 181 PRO A N 1
ATOM 1365 C CA . PRO A 1 181 ? 12.962 -5.706 2.354 1.00 92.38 181 PRO A CA 1
ATOM 1366 C C . PRO A 1 181 ? 11.644 -5.069 2.815 1.00 92.38 181 PRO A C 1
ATOM 1368 O O . PRO A 1 181 ? 11.455 -3.859 2.735 1.00 92.38 181 PRO A O 1
ATOM 1371 N N . VAL A 1 182 ? 10.718 -5.880 3.325 1.00 95.06 182 VAL A N 1
ATOM 1372 C CA . VAL A 1 182 ? 9.566 -5.343 4.056 1.00 95.06 182 VAL A CA 1
ATOM 1373 C C . VAL A 1 182 ? 10.062 -4.579 5.285 1.00 95.06 182 VAL A C 1
ATOM 1375 O O . VAL A 1 182 ? 10.864 -5.079 6.082 1.00 95.06 182 VAL A O 1
ATOM 1378 N N . MET A 1 183 ? 9.577 -3.354 5.411 1.00 95.38 183 MET A N 1
ATOM 1379 C CA . MET A 1 183 ? 9.928 -2.415 6.458 1.00 95.38 183 MET A CA 1
ATOM 1380 C C . MET A 1 183 ? 8.672 -2.001 7.212 1.00 95.38 183 MET A C 1
ATOM 1382 O O . MET A 1 183 ? 7.561 -1.982 6.683 1.00 95.38 183 MET A O 1
ATOM 1386 N N . ARG A 1 184 ? 8.893 -1.637 8.462 1.00 96.06 184 ARG A N 1
ATOM 1387 C CA . ARG A 1 184 ? 7.961 -0.962 9.339 1.00 96.06 184 ARG A CA 1
ATOM 1388 C C . ARG A 1 184 ? 8.339 0.510 9.390 1.00 96.06 184 ARG A C 1
ATOM 1390 O O . ARG A 1 184 ? 9.528 0.828 9.424 1.00 96.06 184 ARG A O 1
ATOM 1397 N N . SER A 1 185 ? 7.347 1.387 9.435 1.00 96.56 185 SER A N 1
ATOM 1398 C CA . SER A 1 185 ? 7.561 2.815 9.653 1.00 96.56 185 SER A CA 1
ATOM 1399 C C . SER A 1 185 ? 6.553 3.407 10.629 1.00 96.56 185 SER A C 1
ATOM 1401 O O . SER A 1 185 ? 5.439 2.899 10.749 1.00 96.56 185 SER A O 1
ATOM 1403 N N . ASP A 1 186 ? 6.891 4.514 11.283 1.00 95.19 186 ASP A N 1
ATOM 1404 C CA . ASP A 1 186 ? 5.864 5.412 11.816 1.00 95.19 186 ASP A CA 1
ATOM 1405 C C . ASP A 1 186 ? 5.210 6.249 10.695 1.00 95.19 186 ASP A C 1
ATOM 1407 O O . ASP A 1 186 ? 5.619 6.204 9.527 1.00 95.19 186 ASP A O 1
ATOM 1411 N N . LEU A 1 187 ? 4.142 6.981 11.033 1.00 91.88 187 LEU A N 1
ATOM 1412 C CA . LEU A 1 187 ? 3.395 7.785 10.061 1.00 91.88 187 LEU A CA 1
ATOM 1413 C C . LEU A 1 187 ? 4.213 8.971 9.521 1.00 91.88 187 LEU A C 1
ATOM 1415 O O . LEU A 1 187 ? 4.041 9.340 8.362 1.00 91.88 187 LEU A O 1
ATOM 1419 N N . THR A 1 188 ? 5.094 9.559 10.331 1.00 91.12 188 THR A N 1
ATOM 1420 C CA . THR A 1 188 ? 5.912 10.717 9.939 1.00 91.12 188 THR A CA 1
ATOM 1421 C C . THR A 1 188 ? 6.952 10.305 8.904 1.00 91.12 188 THR A C 1
ATOM 1423 O O . THR A 1 188 ? 7.065 10.930 7.849 1.00 91.12 188 THR A O 1
ATOM 1426 N N . ALA A 1 189 ? 7.669 9.217 9.178 1.00 92.44 189 ALA A N 1
ATOM 1427 C CA . ALA A 1 189 ? 8.671 8.645 8.294 1.00 92.44 189 ALA A CA 1
ATOM 1428 C C . ALA A 1 189 ? 8.044 8.179 6.967 1.00 92.44 189 ALA A C 1
ATOM 1430 O O . ALA A 1 189 ? 8.576 8.468 5.894 1.00 92.44 189 ALA A O 1
ATOM 1431 N N . PHE A 1 190 ? 6.864 7.551 7.033 1.00 93.50 190 PHE A N 1
ATOM 1432 C CA . PHE A 1 190 ? 6.078 7.183 5.854 1.00 93.50 190 PHE A CA 1
ATOM 1433 C C . PHE A 1 190 ? 5.673 8.404 5.021 1.00 93.50 190 PHE A C 1
ATOM 1435 O O . PHE A 1 190 ? 5.878 8.434 3.809 1.00 93.50 190 PHE A O 1
ATOM 1442 N N . ALA A 1 191 ? 5.096 9.423 5.662 1.00 90.19 191 ALA A N 1
ATOM 1443 C CA . ALA A 1 191 ? 4.600 10.599 4.961 1.00 90.19 191 ALA A CA 1
ATOM 1444 C C . ALA A 1 191 ? 5.728 11.371 4.265 1.00 90.19 191 ALA A C 1
ATOM 1446 O O . ALA A 1 191 ? 5.561 11.789 3.119 1.00 90.19 191 ALA A O 1
ATOM 1447 N N . SER A 1 192 ? 6.883 11.485 4.928 1.00 88.06 192 SER A N 1
ATOM 1448 C CA . SER A 1 192 ? 8.095 12.078 4.359 1.00 88.06 192 SER A CA 1
ATOM 1449 C C . SER A 1 192 ? 8.563 11.323 3.110 1.00 88.06 192 SER A C 1
ATOM 1451 O O . SER A 1 192 ? 8.726 11.928 2.053 1.00 88.06 192 SER A O 1
ATOM 1453 N N . ALA A 1 193 ? 8.690 9.993 3.196 1.00 88.44 193 ALA A N 1
ATOM 1454 C CA . ALA A 1 193 ? 9.190 9.165 2.096 1.00 88.44 193 ALA A CA 1
ATOM 1455 C C . ALA A 1 193 ? 8.295 9.199 0.845 1.00 88.44 193 ALA A C 1
ATOM 1457 O O . ALA A 1 193 ? 8.793 9.095 -0.272 1.00 88.44 193 ALA A O 1
ATOM 1458 N N . TYR A 1 194 ? 6.979 9.360 1.014 1.00 88.00 194 TYR A N 1
ATOM 1459 C CA . TYR A 1 194 ? 6.020 9.316 -0.098 1.00 88.00 194 TYR A CA 1
ATOM 1460 C C . TYR A 1 194 ? 5.411 10.677 -0.456 1.00 88.00 194 TYR A C 1
ATOM 1462 O O . TYR A 1 194 ? 4.420 10.728 -1.192 1.00 88.00 194 TYR A O 1
ATOM 1470 N N . GLY A 1 195 ? 5.986 11.778 0.043 1.00 86.69 195 GLY A N 1
ATOM 1471 C CA . GLY A 1 195 ? 5.550 13.142 -0.281 1.00 86.69 195 GLY A CA 1
ATOM 1472 C C . GLY A 1 195 ? 4.094 13.415 0.103 1.00 86.69 195 GLY A C 1
ATOM 1473 O O . GLY A 1 195 ? 3.365 14.085 -0.631 1.00 86.69 195 GLY A O 1
ATOM 1474 N N . VAL A 1 196 ? 3.648 12.828 1.214 1.00 86.69 196 VAL A N 1
ATOM 1475 C CA . VAL A 1 196 ? 2.282 12.958 1.717 1.00 86.69 196 VAL A CA 1
ATOM 1476 C C . VAL A 1 196 ? 2.202 14.182 2.611 1.00 86.69 196 VAL A C 1
ATOM 1478 O O . VAL A 1 196 ? 2.890 14.258 3.629 1.00 86.69 196 VAL A O 1
ATOM 1481 N N . THR A 1 197 ? 1.316 15.116 2.280 1.00 75.44 197 THR A N 1
ATOM 1482 C CA . THR A 1 197 ? 1.037 16.271 3.139 1.00 75.44 197 THR A CA 1
ATOM 1483 C C . THR A 1 197 ? -0.376 16.183 3.714 1.00 75.44 197 THR A C 1
ATOM 1485 O O . THR A 1 197 ? -1.269 15.542 3.159 1.00 75.44 197 THR A O 1
ATOM 1488 N N . GLY A 1 198 ? -0.589 16.803 4.878 1.00 62.06 198 GLY A N 1
ATOM 1489 C CA . GLY A 1 198 ? -1.888 16.802 5.565 1.00 62.06 198 GLY A CA 1
ATOM 1490 C C . GLY A 1 198 ? -2.980 17.625 4.866 1.00 62.06 198 GLY A C 1
ATOM 1491 O O . GLY A 1 198 ? -4.113 17.654 5.342 1.00 62.06 198 GLY A O 1
ATOM 1492 N N . SER A 1 199 ? -2.659 18.301 3.759 1.00 58.06 199 SER A N 1
ATOM 1493 C CA . SER A 1 199 ? -3.572 19.159 3.004 1.00 58.06 199 SER A CA 1
ATOM 1494 C C . SER A 1 199 ? -3.785 18.628 1.590 1.00 58.06 199 SER A C 1
ATOM 1496 O O . SER A 1 199 ? -2.823 18.381 0.870 1.00 58.06 199 SER A O 1
ATOM 1498 N N . GLN A 1 200 ? -5.044 18.545 1.148 1.00 62.62 200 GLN A N 1
ATOM 1499 C CA . GLN A 1 200 ? -5.383 18.372 -0.269 1.00 62.62 200 GLN A CA 1
ATOM 1500 C C . GLN A 1 200 ? -5.136 19.691 -1.021 1.00 62.62 200 GLN A C 1
ATOM 1502 O O . GLN A 1 200 ? -6.064 20.370 -1.447 1.00 62.62 200 GLN A O 1
ATOM 1507 N N . ASP A 1 201 ? -3.869 20.070 -1.160 1.00 66.69 201 ASP A N 1
ATOM 1508 C CA . ASP A 1 201 ? -3.417 21.267 -1.885 1.00 66.69 201 ASP A CA 1
ATOM 1509 C C . ASP A 1 201 ? -3.452 21.089 -3.420 1.00 66.69 201 ASP A C 1
ATOM 1511 O O . ASP A 1 201 ? -3.076 21.985 -4.177 1.00 66.6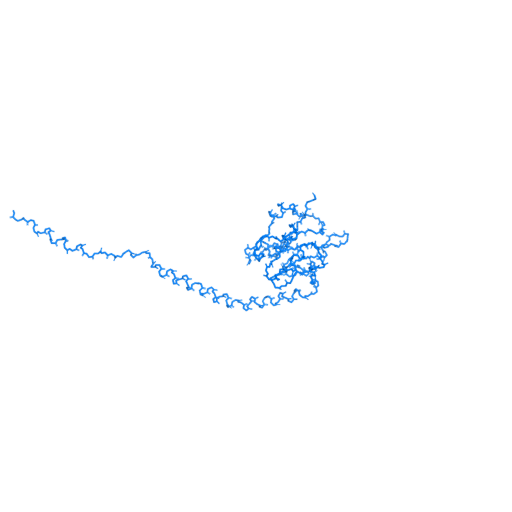9 201 ASP A O 1
ATOM 1515 N N . GLY A 1 202 ? -3.896 19.915 -3.884 1.00 65.00 202 GLY A N 1
ATOM 1516 C CA . GLY A 1 202 ? -3.992 19.541 -5.292 1.00 65.00 202 GLY A CA 1
ATOM 1517 C C . GLY A 1 202 ? -2.662 19.155 -5.946 1.00 65.00 202 GLY A C 1
ATOM 1518 O O . GLY A 1 202 ? -2.688 18.763 -7.110 1.00 65.00 202 GLY A O 1
ATOM 1519 N N . LYS A 1 203 ? -1.535 19.233 -5.228 1.00 71.06 203 LYS A N 1
ATOM 1520 C CA . LYS A 1 203 ? -0.177 18.990 -5.750 1.00 71.06 203 LYS A CA 1
ATOM 1521 C C . LYS A 1 203 ? 0.534 17.849 -5.025 1.00 71.06 203 LYS A C 1
ATOM 1523 O O . LYS A 1 203 ? 1.263 17.083 -5.649 1.00 71.06 203 LYS A O 1
ATOM 1528 N N . SER A 1 204 ? 0.303 17.738 -3.725 1.00 78.88 204 SER A N 1
ATOM 1529 C CA . SER A 1 204 ? 0.902 16.746 -2.846 1.00 78.88 204 SER A CA 1
ATOM 1530 C C . SER A 1 204 ? 0.133 15.431 -2.872 1.00 78.88 204 SER A C 1
ATOM 1532 O O . SER A 1 204 ? -1.086 15.400 -3.082 1.00 78.88 204 SER A O 1
ATOM 1534 N N . ASN A 1 205 ? 0.839 14.332 -2.609 1.00 86.94 205 ASN A N 1
ATOM 1535 C CA . ASN A 1 205 ? 0.185 13.049 -2.404 1.00 86.94 205 ASN A CA 1
ATOM 1536 C C . ASN A 1 205 ? -0.643 13.091 -1.113 1.00 86.94 205 ASN A C 1
ATOM 1538 O O . ASN A 1 205 ? -0.337 13.826 -0.172 1.00 86.94 205 ASN A O 1
ATOM 1542 N N . PHE A 1 206 ? -1.696 12.281 -1.053 1.00 87.62 206 PHE A N 1
ATOM 1543 C CA . PHE A 1 206 ? -2.533 12.165 0.140 1.00 87.62 206 PHE A CA 1
ATOM 1544 C C . PHE A 1 206 ? -2.907 10.711 0.403 1.00 87.62 206 PHE A C 1
ATOM 1546 O O . PHE A 1 206 ? -2.844 9.861 -0.488 1.00 87.62 206 PHE A O 1
ATOM 1553 N N . LEU A 1 207 ? -3.296 10.425 1.643 1.00 90.12 207 LEU A N 1
ATOM 1554 C CA . LEU A 1 207 ? -3.689 9.084 2.057 1.00 90.12 207 LEU A CA 1
ATOM 1555 C C . LEU A 1 207 ? -5.186 8.882 1.876 1.00 90.12 207 LEU A C 1
ATOM 1557 O O . LEU A 1 207 ? -5.995 9.729 2.260 1.00 90.12 207 LEU A O 1
ATOM 1561 N N . ILE A 1 208 ? -5.545 7.706 1.382 1.00 92.19 208 ILE A N 1
ATOM 1562 C CA . ILE A 1 208 ? -6.868 7.131 1.595 1.00 92.19 208 ILE A CA 1
ATOM 1563 C C . ILE A 1 208 ? -6.704 5.815 2.340 1.00 92.19 208 ILE A C 1
ATOM 1565 O O . ILE A 1 208 ? -5.733 5.088 2.133 1.00 92.19 208 ILE A O 1
ATOM 1569 N N . VAL A 1 209 ? -7.647 5.522 3.228 1.00 94.69 209 VAL A N 1
ATOM 1570 C CA . VAL A 1 209 ? -7.577 4.343 4.091 1.00 94.69 209 VAL A CA 1
ATOM 1571 C C . VAL A 1 209 ? -8.816 3.496 3.884 1.00 94.69 209 VAL A C 1
ATOM 1573 O O . VAL A 1 209 ? -9.917 4.027 3.752 1.00 94.69 209 VAL A O 1
ATOM 1576 N N . PHE A 1 210 ? -8.636 2.183 3.853 1.00 96.62 210 PHE A N 1
ATOM 1577 C CA . PHE A 1 210 ? -9.699 1.208 3.706 1.00 96.62 210 PHE A CA 1
ATOM 1578 C C . PHE A 1 210 ? -9.702 0.239 4.881 1.00 96.62 210 PHE A C 1
ATOM 1580 O O . PHE A 1 210 ? -8.656 -0.273 5.273 1.00 96.62 210 PHE A O 1
ATOM 1587 N N . ARG A 1 211 ? -10.894 -0.068 5.389 1.00 96.00 211 ARG A N 1
ATOM 1588 C CA . ARG A 1 211 ? -11.113 -1.017 6.481 1.00 96.00 211 ARG A CA 1
ATOM 1589 C C . ARG A 1 211 ? -11.835 -2.253 5.992 1.00 96.00 211 ARG A C 1
ATOM 1591 O O . ARG A 1 211 ? -12.809 -2.136 5.249 1.00 96.00 211 ARG A O 1
ATOM 1598 N N . LYS A 1 212 ? -11.412 -3.427 6.458 1.00 94.75 212 LYS A N 1
ATOM 1599 C CA . LYS A 1 212 ? -12.147 -4.671 6.233 1.00 94.75 212 LYS A CA 1
ATOM 1600 C C . LYS A 1 212 ? -13.507 -4.600 6.933 1.00 94.75 212 LYS A C 1
ATOM 1602 O O . LYS A 1 212 ? -13.577 -4.377 8.140 1.00 94.75 212 LYS A O 1
ATOM 1607 N N . SER A 1 213 ? -14.578 -4.770 6.167 1.00 86.94 213 SER A N 1
ATOM 1608 C CA . SER A 1 213 ? -15.931 -4.910 6.708 1.00 86.94 213 SER A CA 1
ATOM 1609 C C . SER A 1 213 ? -15.984 -6.200 7.521 1.00 86.94 213 SER A C 1
ATOM 1611 O O . SER A 1 213 ? -15.451 -7.220 7.081 1.00 86.94 213 SER A O 1
ATOM 1613 N N . LYS A 1 214 ? -16.555 -6.120 8.722 1.00 74.38 214 LYS A N 1
ATOM 1614 C CA . LYS A 1 214 ? -16.758 -7.283 9.591 1.00 74.38 214 LYS A CA 1
ATOM 1615 C C . LYS A 1 214 ? -17.853 -8.188 9.045 1.00 74.38 214 LYS A C 1
ATOM 1617 O O . LYS A 1 214 ? -18.789 -7.640 8.421 1.00 74.38 214 LYS A O 1
#

Organism: NCBI:txid1906157

Foldseek 3Di:
DDDDPPVVVVVVPPPDDDDDPPDDPDPVVVVVVVVVVVVVVVVVCVVCVVVVVVVVVVLVVLCVDPFKDDDPLCPDDAPLSVVVVPDDLLQAFFQQVLVCVLVVHRDDDSRHPDD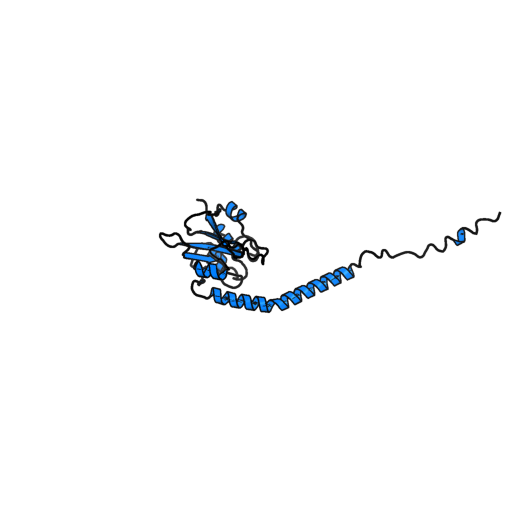DDPVNCVVSQKDWDPDDAADFQKKKFWADLQPPDPHRTPHIWTQHDADPPRSHRQKIWTSLGSHDHIMIGGPVSVCVSQQADPDPPSNGIHMIIIDHDD